Protein 1Y5H (pdb70)

Nearest PDB structures (foldseek):
  1xkf-assembly2_A  TM=9.587E-01  e=4.948E-20  Mycobacterium tuberculosis
  2p9m-assembly2_D  TM=8.423E-01  e=1.798E-08  Methanocaldococcus jannaschii DSM 2661
  4uuu-assembly1_A  TM=8.067E-01  e=1.162E-05  Homo sapiens
  4pcu-assembly1_A  TM=7.827E-01  e=3.612E-05  Homo sapiens
  4l28-assembly1_A  TM=7.058E-01  e=4.412E-05  Homo sapiens

Secondary structure (DSSP, 8-state):
--GGG--BTPPPEETTSBHHHHHH---S--SB--EE-GGGBB---BHHHIIIIIGGGT--TTTSBHHHHHTT----EETT--S-------S--SEEEEEETTEEEEEEEHHHHHHT--/--TTT--BTPPPEETTSBHHHHHH--TT--SB--EE-TTS-B---BHHHIIIIIGGGT--TTTSBHHHHHTT----EETT--S-------S--SEEEEEETTEEEEEEEHHHHHHT-

Structure (mmCIF, N/CA/C/O backbone):
data_1Y5H
#
_entry.id   1Y5H
#
_cell.length_a   77.452
_cell.length_b   41.064
_cell.length_c   78.395
_cell.angle_alpha   90.00
_cell.angle_beta   108.41
_cell.angle_gamma   90.00
#
_symmetry.space_group_name_H-M   'C 1 2 1'
#
loop_
_entity.id
_entity.type
_entity.pdbx_description
1 polymer 'hypothetical protein RV2626C'
2 water water
#
loop_
_atom_site.group_PDB
_atom_site.id
_atom_site.type_symbol
_atom_site.label_atom_id
_atom_site.label_alt_id
_atom_site.label_comp_id
_atom_site.label_asym_id
_atom_site.label_entity_id
_atom_site.label_seq_id
_atom_site.pdbx_PDB_ins_code
_atom_site.Cartn_x
_atom_site.Cartn_y
_atom_site.Cartn_z
_atom_site.occupancy
_atom_site.B_iso_or_equiv
_atom_site.auth_seq_id
_atom_site.auth_comp_id
_atom_site.auth_asym_id
_atom_site.auth_atom_id
_atom_site.pdbx_PDB_model_num
ATOM 1 N N . THR A 1 8 ? 16.960 -7.923 40.686 1.00 34.42 2 THR A N 1
ATOM 2 C CA . THR A 1 8 ? 16.557 -7.729 39.263 1.00 34.61 2 THR A CA 1
ATOM 3 C C . THR A 1 8 ? 17.739 -7.248 38.425 1.00 33.56 2 THR A C 1
ATOM 4 O O . THR A 1 8 ? 18.484 -6.361 38.838 1.00 33.95 2 THR A O 1
ATOM 8 N N . THR A 1 9 ? 17.905 -7.837 37.246 1.00 31.30 3 THR A N 1
ATOM 9 C CA . THR A 1 9 ? 18.996 -7.465 36.356 1.00 29.54 3 THR A CA 1
ATOM 10 C C . THR A 1 9 ? 18.445 -6.961 35.031 1.00 28.81 3 THR A C 1
ATOM 11 O O . THR A 1 9 ? 17.253 -7.097 34.750 1.00 28.16 3 THR A O 1
ATOM 15 N N . ALA A 1 10 ? 19.319 -6.376 34.221 1.00 26.19 4 ALA A N 1
ATOM 16 C CA . ALA A 1 10 ? 18.915 -5.865 32.920 1.00 25.38 4 ALA A CA 1
ATOM 17 C C . ALA A 1 10 ? 18.306 -6.987 32.079 1.00 27.15 4 ALA A C 1
ATOM 18 O O . ALA A 1 10 ? 17.306 -6.783 31.399 1.00 25.83 4 ALA A O 1
ATOM 20 N N . ARG A 1 11 ? 18.908 -8.170 32.139 1.00 28.26 5 ARG A N 1
ATOM 21 C CA . ARG A 1 11 ? 18.426 -9.319 31.376 1.00 30.24 5 ARG A CA 1
ATOM 22 C C . ARG A 1 11 ? 16.984 -9.670 31.741 1.00 30.87 5 ARG A C 1
ATOM 23 O O . ARG A 1 11 ? 16.213 -10.139 30.902 1.00 30.49 5 ARG A O 1
ATOM 31 N N . ASP A 1 12 ? 16.628 -9.425 32.997 1.00 29.62 6 ASP A N 1
ATOM 32 C CA . ASP A 1 12 ? 15.292 -9.717 33.505 1.00 29.66 6 ASP A CA 1
ATOM 33 C C . ASP A 1 12 ? 14.181 -8.816 32.971 1.00 28.44 6 ASP A C 1
ATOM 34 O O . ASP A 1 12 ? 13.036 -9.253 32.841 1.00 28.58 6 ASP A O 1
ATOM 39 N N . ILE A 1 13 ? 14.505 -7.564 32.662 1.00 26.10 7 ILE A N 1
ATOM 40 C CA . ILE A 1 13 ? 13.487 -6.631 32.189 1.00 25.63 7 ILE A CA 1
ATOM 41 C C . ILE A 1 13 ? 13.676 -6.113 30.763 1.00 24.08 7 ILE A C 1
ATOM 42 O O . ILE A 1 13 ? 12.839 -5.369 30.258 1.00 25.39 7 ILE A O 1
ATOM 55 N N . ASN A 1 15 ? 14.060 -5.936 26.563 1.00 21.56 9 ASN A N 1
ATOM 56 C CA . ASN A 1 15 ? 13.305 -6.396 25.407 1.00 22.18 9 ASN A CA 1
ATOM 57 C C . ASN A 1 15 ? 14.362 -7.169 24.640 1.00 22.04 9 ASN A C 1
ATOM 58 O O . ASN A 1 15 ? 15.244 -6.586 24.003 1.00 22.41 9 ASN A O 1
ATOM 63 N N . ALA A 1 16 ? 14.293 -8.488 24.727 1.00 22.95 10 ALA A N 1
ATOM 64 C CA . ALA A 1 16 ? 15.270 -9.339 24.076 1.00 23.40 10 ALA A CA 1
ATOM 65 C C . ALA A 1 16 ? 14.927 -9.644 22.624 1.00 23.27 10 ALA A C 1
ATOM 66 O O . ALA A 1 16 ? 13.768 -9.580 22.221 1.00 22.56 10 ALA A O 1
ATOM 68 N N . GLY A 1 17 ? 15.952 -9.968 21.847 1.00 25.23 11 GLY A N 1
ATOM 69 C CA . GLY A 1 17 ? 15.753 -10.316 20.453 1.00 24.95 11 GLY A CA 1
ATOM 70 C C . GLY A 1 17 ? 15.536 -9.167 19.485 1.00 25.42 11 GLY A C 1
ATOM 71 O O . GLY A 1 17 ? 15.027 -9.377 18.384 1.00 26.22 11 GLY A O 1
ATOM 72 N N . VAL A 1 18 ? 15.902 -7.955 19.886 1.00 25.21 12 VAL A N 1
ATOM 73 C CA . VAL A 1 18 ? 15.744 -6.801 19.010 1.00 25.45 12 VAL A CA 1
ATOM 74 C C . VAL A 1 18 ? 16.874 -6.842 17.988 1.00 23.94 12 VAL A C 1
ATOM 75 O O . VAL A 1 18 ? 17.978 -7.282 18.299 1.00 23.89 12 VAL A O 1
ATOM 79 N N . THR A 1 19 ? 16.589 -6.402 16.766 1.00 22.14 13 THR A N 1
ATOM 80 C CA . THR A 1 19 ? 17.584 -6.408 15.702 1.00 22.96 13 THR A CA 1
ATOM 81 C C . THR A 1 19 ? 18.491 -5.193 15.770 1.00 24.43 13 THR A C 1
ATOM 82 O O . THR A 1 19 ? 18.032 -4.072 15.982 1.00 25.00 13 THR A O 1
ATOM 86 N N . CYS A 1 20 ? 19.785 -5.423 15.598 1.00 24.49 14 CYS A N 1
ATOM 87 C CA . CYS A 1 20 ? 20.741 -4.333 15.612 1.00 26.74 14 CYS A CA 1
ATOM 88 C C . CYS A 1 20 ? 20.931 -3.903 14.159 1.00 26.56 14 CYS A C 1
ATOM 89 O O . CYS A 1 20 ? 21.167 -4.737 13.275 1.00 27.71 14 CYS A O 1
ATOM 92 N N . VAL A 1 21 ? 20.802 -2.605 13.912 1.00 24.12 15 VAL A N 1
ATOM 93 C CA . VAL A 1 21 ? 20.954 -2.066 12.568 1.00 21.20 15 VAL A CA 1
ATOM 94 C C . VAL A 1 21 ? 22.429 -2.035 12.202 1.00 19.84 15 VAL A C 1
ATOM 95 O O . VAL A 1 21 ? 23.264 -1.674 13.019 1.00 19.75 15 VAL A O 1
ATOM 99 N N . GLY A 1 22 ? 22.748 -2.429 10.974 1.00 18.15 16 GLY A N 1
ATOM 100 C CA . GLY A 1 22 ? 24.135 -2.452 10.547 1.00 16.65 16 GLY A CA 1
ATOM 101 C C . GLY A 1 22 ? 24.764 -1.075 10.468 1.00 16.28 16 GLY A C 1
ATOM 102 O O . GLY A 1 22 ? 24.122 -0.115 10.040 1.00 16.43 16 GLY A O 1
ATOM 103 N N . GLU A 1 23 ? 26.027 -0.983 10.873 1.00 15.90 17 GLU A N 1
ATOM 104 C CA . GLU A 1 23 ? 26.755 0.283 10.858 1.00 16.99 17 GLU A CA 1
ATOM 105 C C . GLU A 1 23 ? 26.895 0.881 9.459 1.00 16.42 17 GLU A C 1
ATOM 106 O O . GLU A 1 23 ? 27.060 2.092 9.316 1.00 15.66 17 GLU A O 1
ATOM 112 N N . HIS A 1 24 ? 26.835 0.043 8.428 1.00 15.59 18 HIS A N 1
ATOM 113 C CA . HIS A 1 24 ? 26.977 0.533 7.059 1.00 16.31 18 HIS A CA 1
ATOM 114 C C . HIS A 1 24 ? 25.661 0.908 6.391 1.00 16.66 18 HIS A C 1
ATOM 115 O O . HIS A 1 24 ? 25.650 1.346 5.236 1.00 16.99 18 HIS A O 1
ATOM 122 N N . GLU A 1 25 ? 24.550 0.727 7.100 1.00 16.34 19 GLU A N 1
ATOM 123 C CA . GLU A 1 25 ? 23.255 1.091 6.537 1.00 16.92 19 GLU A CA 1
ATOM 124 C C . GLU A 1 25 ? 23.180 2.620 6.479 1.00 16.08 19 GLU A C 1
ATOM 125 O O . GLU A 1 25 ? 23.759 3.309 7.324 1.00 17.63 19 GLU A O 1
ATOM 131 N N . THR A 1 26 ? 22.496 3.148 5.468 1.00 16.90 20 THR A N 1
ATOM 132 C CA . THR A 1 26 ? 22.380 4.600 5.302 1.00 16.00 20 THR A CA 1
ATOM 133 C C . THR A 1 26 ? 21.439 5.228 6.326 1.00 16.63 20 THR A C 1
ATOM 134 O O . THR A 1 26 ? 20.678 4.533 7.000 1.00 16.21 20 THR A O 1
ATOM 138 N N . LEU A 1 27 ? 21.499 6.550 6.456 1.00 16.02 21 LEU A N 1
ATOM 139 C CA . LEU A 1 27 ? 20.623 7.222 7.407 1.00 15.30 21 LEU A CA 1
ATOM 140 C C . LEU A 1 27 ? 19.176 7.113 6.939 1.00 15.36 21 LEU A C 1
ATOM 141 O O . LEU A 1 27 ? 18.258 7.041 7.754 1.00 16.40 21 LEU A O 1
ATOM 146 N N . THR A 1 28 ? 18.976 7.104 5.625 1.00 15.98 22 THR A N 1
ATOM 147 C CA . THR A 1 28 ? 17.630 6.971 5.086 1.00 17.92 22 THR A CA 1
ATOM 148 C C . THR A 1 28 ? 17.077 5.607 5.495 1.00 18.17 22 THR A C 1
ATOM 149 O O . THR A 1 28 ? 15.917 5.485 5.882 1.00 18.46 22 THR A O 1
ATOM 153 N N . ALA A 1 29 ? 17.913 4.577 5.416 1.00 18.37 23 ALA A N 1
ATOM 154 C CA . ALA A 1 29 ? 17.469 3.244 5.802 1.00 18.12 23 ALA A CA 1
ATOM 155 C C . ALA A 1 29 ? 17.133 3.211 7.290 1.00 18.61 23 ALA A C 1
ATOM 156 O O . ALA A 1 29 ? 16.139 2.608 7.698 1.00 20.45 23 ALA A O 1
ATOM 158 N N . ALA A 1 30 ? 17.961 3.860 8.103 1.00 17.13 24 ALA A N 1
ATOM 159 C CA . ALA A 1 30 ? 17.730 3.904 9.543 1.00 17.21 24 ALA A CA 1
ATOM 160 C C . ALA A 1 30 ? 16.410 4.607 9.861 1.00 17.27 24 ALA A C 1
ATOM 161 O O . ALA A 1 30 ? 15.696 4.215 10.781 1.00 18.16 24 ALA A O 1
ATOM 163 N N . ALA A 1 31 ? 16.092 5.646 9.092 1.00 17.73 25 ALA A N 1
ATOM 164 C CA . ALA A 1 31 ? 14.854 6.392 9.296 1.00 18.51 25 ALA A CA 1
ATOM 165 C C . ALA A 1 31 ? 13.666 5.471 9.056 1.00 19.28 25 ALA A C 1
ATOM 166 O O . ALA A 1 31 ? 12.660 5.544 9.759 1.00 18.95 25 ALA A O 1
ATOM 168 N N . GLN A 1 32 ? 13.788 4.605 8.056 1.00 20.47 26 GLN A N 1
ATOM 169 C CA . GLN A 1 32 ? 12.719 3.658 7.749 1.00 22.63 26 GLN A CA 1
ATOM 170 C C . GLN A 1 32 ? 12.483 2.689 8.905 1.00 23.00 26 GLN A C 1
ATOM 171 O O . GLN A 1 32 ? 11.342 2.337 9.200 1.00 20.74 26 GLN A O 1
ATOM 177 N N . TYR A 1 33 ? 13.555 2.260 9.567 1.00 22.39 27 TYR A N 1
ATOM 178 C CA . TYR A 1 33 ? 13.413 1.338 10.692 1.00 23.32 27 TYR A CA 1
ATOM 179 C C . TYR A 1 33 ? 12.731 2.009 11.874 1.00 23.45 27 TYR A C 1
ATOM 180 O O . TYR A 1 33 ? 11.962 1.378 12.602 1.00 23.94 27 TYR A O 1
ATOM 197 N N . ARG A 1 35 ? 10.498 4.340 11.711 1.00 22.28 29 ARG A N 1
ATOM 198 C CA . ARG A 1 35 ? 9.078 4.484 11.410 1.00 23.32 29 ARG A CA 1
ATOM 199 C C . ARG A 1 35 ? 8.426 3.122 11.601 1.00 25.27 29 ARG A C 1
ATOM 200 O O . ARG A 1 35 ? 7.345 3.019 12.175 1.00 25.18 29 ARG A O 1
ATOM 208 N N . GLU A 1 36 ? 9.107 2.087 11.122 1.00 26.40 30 GLU A N 1
ATOM 209 C CA . GLU A 1 36 ? 8.632 0.707 11.217 1.00 28.74 30 GLU A CA 1
ATOM 210 C C . GLU A 1 36 ? 8.323 0.292 12.654 1.00 29.22 30 GLU A C 1
ATOM 211 O O . GLU A 1 36 ? 7.282 -0.311 12.926 1.00 29.13 30 GLU A O 1
ATOM 217 N N . HIS A 1 37 ? 9.226 0.624 13.571 1.00 28.27 31 HIS A N 1
ATOM 218 C CA . HIS A 1 37 ? 9.064 0.262 14.977 1.00 27.98 31 HIS A CA 1
ATOM 219 C C . HIS A 1 37 ? 8.551 1.396 15.853 1.00 28.81 31 HIS A C 1
ATOM 220 O O . HIS A 1 37 ? 8.357 1.218 17.055 1.00 28.22 31 HIS A O 1
ATOM 227 N N . ASP A 1 38 ? 8.332 2.560 15.252 1.00 27.39 32 ASP A N 1
ATOM 228 C CA . ASP A 1 38 ? 7.845 3.713 15.997 1.00 28.46 32 ASP A CA 1
ATOM 229 C C . ASP A 1 38 ? 8.731 3.995 17.212 1.00 27.64 32 ASP A C 1
ATOM 230 O O . ASP A 1 38 ? 8.250 4.103 18.340 1.00 28.32 32 ASP A O 1
ATOM 235 N N . ILE A 1 39 ? 10.035 4.105 16.973 1.00 25.11 33 ILE A N 1
ATOM 236 C CA . ILE A 1 39 ? 10.991 4.392 18.034 1.00 25.26 33 ILE A CA 1
ATOM 237 C C . ILE A 1 39 ? 11.908 5.533 17.607 1.00 24.09 33 ILE A C 1
ATOM 238 O O . ILE A 1 39 ? 11.990 5.865 16.421 1.00 23.93 33 ILE A O 1
ATOM 243 N N . GLY A 1 40 ? 12.599 6.124 18.578 1.00 23.54 34 GLY A N 1
ATOM 244 C CA . GLY A 1 40 ? 13.487 7.234 18.275 1.00 24.42 34 GLY A CA 1
ATOM 245 C C . GLY A 1 40 ? 14.965 6.942 18.432 1.00 23.61 34 GLY A C 1
ATOM 246 O O . GLY A 1 40 ? 15.792 7.844 18.304 1.00 23.56 34 GLY A O 1
ATOM 247 N N . ALA A 1 41 ? 15.309 5.691 18.720 1.00 23.82 35 ALA A N 1
ATOM 248 C CA . ALA A 1 41 ? 16.708 5.308 18.888 1.00 23.94 35 ALA A CA 1
ATOM 249 C C . ALA A 1 41 ? 16.911 3.856 18.474 1.00 23.47 35 ALA A C 1
ATOM 250 O O . ALA A 1 41 ? 16.106 2.984 18.809 1.00 25.09 35 ALA A O 1
ATOM 252 N N . LEU A 1 42 ? 17.993 3.610 17.743 1.00 21.87 36 LEU A N 1
ATOM 253 C CA . LEU A 1 42 ? 18.318 2.274 17.249 1.00 20.83 36 LEU A CA 1
ATOM 254 C C . LEU A 1 42 ? 19.735 1.873 17.626 1.00 18.00 36 LEU A C 1
ATOM 255 O O . LEU A 1 42 ? 20.652 2.686 17.569 1.00 17.10 36 LEU A O 1
ATOM 260 N N . PRO A 1 43 ? 19.931 0.610 18.035 1.00 17.27 37 PRO A N 1
ATOM 261 C CA . PRO A 1 43 ? 21.283 0.174 18.388 1.00 15.99 37 PRO A CA 1
ATOM 262 C C . PRO A 1 43 ? 21.974 -0.121 17.055 1.00 15.49 37 PRO A C 1
ATOM 263 O O . PRO A 1 43 ? 21.367 -0.710 16.159 1.00 16.57 37 PRO A O 1
ATOM 267 N N . ILE A 1 44 ? 23.220 0.316 16.916 1.00 15.21 38 ILE A N 1
ATOM 268 C CA . ILE A 1 44 ? 23.975 0.118 15.675 1.00 15.69 38 ILE A CA 1
ATOM 269 C C . ILE A 1 44 ? 25.147 -0.826 15.923 1.00 17.74 38 ILE A C 1
ATOM 270 O O . ILE A 1 44 ? 25.916 -0.631 16.862 1.00 17.16 38 ILE A O 1
ATOM 275 N N . CYS A 1 45 ? 25.296 -1.837 15.069 1.00 18.50 39 CYS A N 1
ATOM 276 C CA . CYS A 1 45 ? 26.360 -2.821 15.247 1.00 20.37 39 CYS A CA 1
ATOM 277 C C . CYS A 1 45 ? 27.244 -3.081 14.048 1.00 21.70 39 CYS A C 1
ATOM 278 O O . CYS A 1 45 ? 26.870 -2.833 12.903 1.00 20.18 39 CYS A O 1
ATOM 281 N N . GLY A 1 46 ? 28.421 -3.615 14.350 1.00 23.54 40 GLY A N 1
ATOM 282 C CA . GLY A 1 46 ? 29.361 -4.006 13.322 1.00 26.87 40 GLY A CA 1
ATOM 283 C C . GLY A 1 46 ? 29.075 -5.486 13.131 1.00 29.74 40 GLY A C 1
ATOM 284 O O . GLY A 1 46 ? 27.933 -5.914 13.281 1.00 30.57 40 GLY A O 1
ATOM 285 N N . ASP A 1 47 ? 30.095 -6.282 12.835 1.00 34.36 41 ASP A N 1
ATOM 286 C CA . ASP A 1 47 ? 29.887 -7.713 12.633 1.00 36.13 41 ASP A CA 1
ATOM 287 C C . ASP A 1 47 ? 29.619 -8.453 13.947 1.00 37.44 41 ASP A C 1
ATOM 288 O O . ASP A 1 47 ? 30.053 -8.023 15.015 1.00 36.49 41 ASP A O 1
ATOM 290 N N . ASP A 1 48 ? 28.893 -9.562 13.855 1.00 38.17 42 ASP A N 1
ATOM 291 C CA . ASP A 1 48 ? 28.589 -10.359 15.030 1.00 40.11 42 ASP A CA 1
ATOM 292 C C . ASP A 1 48 ? 27.881 -9.633 16.161 1.00 39.82 42 ASP A C 1
ATOM 293 O O . ASP A 1 48 ? 28.236 -9.801 17.327 1.00 41.00 42 ASP A O 1
ATOM 294 N N . ASP A 1 49 ? 26.878 -8.831 15.820 1.00 39.22 43 ASP A N 1
ATOM 295 C CA . ASP A 1 49 ? 26.107 -8.085 16.812 1.00 37.38 43 ASP A CA 1
ATOM 296 C C . ASP A 1 49 ? 26.970 -7.283 17.787 1.00 36.12 43 ASP A C 1
ATOM 297 O O . ASP A 1 49 ? 26.588 -7.082 18.941 1.00 37.06 43 ASP A O 1
ATOM 299 N N . ARG A 1 50 ? 28.130 -6.830 17.323 1.00 31.93 44 ARG A N 1
ATOM 300 C CA . ARG A 1 50 ? 29.030 -6.031 18.151 1.00 30.65 44 ARG A CA 1
ATOM 301 C C . ARG A 1 50 ? 28.537 -4.581 18.163 1.00 28.50 44 ARG A C 1
ATOM 302 O O . ARG A 1 50 ? 28.521 -3.920 17.127 1.00 27.30 44 ARG A O 1
ATOM 304 N N . LEU A 1 51 ? 28.151 -4.091 19.338 1.00 26.93 45 LEU A N 1
ATOM 305 C CA . LEU A 1 51 ? 27.631 -2.731 19.484 1.00 25.69 45 LEU A CA 1
ATOM 306 C C . LEU A 1 51 ? 28.611 -1.599 19.190 1.00 26.09 45 LEU A C 1
ATOM 307 O O . LEU A 1 51 ? 29.686 -1.522 19.783 1.00 27.98 45 LEU A O 1
ATOM 312 N N . HIS A 1 52 ? 28.218 -0.703 18.288 1.00 25.24 46 HIS A N 1
ATOM 313 C CA . HIS A 1 52 ? 29.043 0.446 17.918 1.00 25.84 46 HI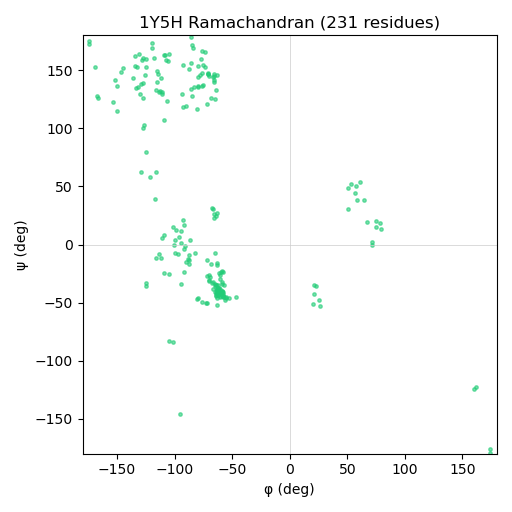S A CA 1
ATOM 314 C C . HIS A 1 52 ? 28.511 1.738 18.525 1.00 24.13 46 HIS A C 1
ATOM 315 O O . HIS A 1 52 ? 29.260 2.693 18.733 1.00 26.70 46 HIS A O 1
ATOM 322 N N . GLY A 1 53 ? 27.213 1.764 18.805 1.00 19.49 47 GLY A N 1
ATOM 323 C CA . GLY A 1 53 ? 26.608 2.944 19.399 1.00 18.47 47 GLY A CA 1
ATOM 324 C C . GLY A 1 53 ? 25.109 2.980 19.189 1.00 19.08 47 GLY A C 1
ATOM 325 O O . GLY A 1 53 ? 24.526 2.010 18.711 1.00 19.98 47 GLY A O 1
ATOM 334 N N . LEU A 1 55 ? 21.837 5.333 17.611 1.00 18.85 49 LEU A N 1
ATOM 335 C CA . LEU A 1 55 ? 21.505 6.382 16.655 1.00 17.74 49 LEU A CA 1
ATOM 336 C C . LEU A 1 55 ? 20.090 6.841 16.975 1.00 18.28 49 LEU A C 1
ATOM 337 O O . LEU A 1 55 ? 19.181 6.021 17.061 1.00 19.14 49 LEU A O 1
ATOM 342 N N . THR A 1 56 ? 19.898 8.146 17.149 1.00 18.2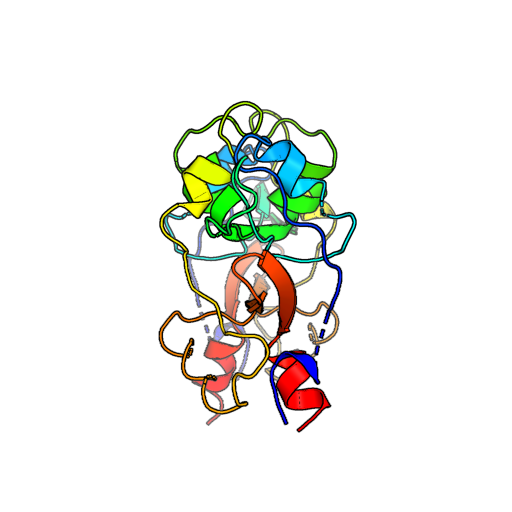7 50 THR A N 1
ATOM 343 C CA . THR A 1 56 ? 18.571 8.666 17.447 1.00 19.24 50 THR A CA 1
ATOM 344 C C . THR A 1 56 ? 18.016 9.436 16.258 1.00 18.16 50 THR A C 1
ATOM 345 O O . THR A 1 56 ? 18.756 9.815 15.343 1.00 18.56 50 THR A O 1
ATOM 349 N N . ASP A 1 57 ? 16.708 9.660 16.270 1.00 20.56 51 ASP A N 1
ATOM 350 C CA . ASP A 1 57 ? 16.090 10.405 15.192 1.00 18.86 51 ASP A CA 1
ATOM 351 C C . ASP A 1 57 ? 16.655 11.820 15.137 1.00 19.73 51 ASP A C 1
ATOM 352 O O . ASP A 1 57 ? 16.923 12.337 14.048 1.00 18.44 51 ASP A O 1
ATOM 357 N N . ARG A 1 58 ? 16.866 12.436 16.301 1.00 18.86 52 ARG A N 1
ATOM 358 C CA . ARG A 1 58 ? 17.415 13.785 16.323 1.00 19.62 52 ARG A CA 1
ATOM 359 C C . ARG A 1 58 ? 18.840 13.794 15.771 1.00 19.22 52 ARG A C 1
ATOM 360 O O . ARG A 1 58 ? 19.247 14.762 15.126 1.00 18.13 52 ARG A O 1
ATOM 368 N N . ASP A 1 59 ? 19.591 12.718 16.013 1.00 18.60 53 ASP A N 1
ATOM 369 C CA . ASP A 1 59 ? 20.962 12.610 15.502 1.00 18.38 53 ASP A CA 1
ATOM 370 C C . ASP A 1 59 ? 20.961 12.752 13.981 1.00 16.18 53 ASP A C 1
ATOM 371 O O . ASP A 1 59 ? 21.796 13.443 13.409 1.00 17.31 53 ASP A O 1
ATOM 376 N N . ILE A 1 60 ? 20.033 12.055 13.335 1.00 15.59 54 ILE A N 1
ATOM 377 C CA . ILE A 1 60 ? 19.928 12.086 11.881 1.00 14.48 54 ILE A CA 1
ATOM 378 C C . ILE A 1 60 ? 19.689 13.508 11.383 1.00 13.63 54 ILE A C 1
ATOM 379 O O . ILE A 1 60 ? 20.259 13.931 10.381 1.00 15.40 54 ILE A O 1
ATOM 384 N N . VAL A 1 61 ? 18.859 14.248 12.105 1.00 15.57 55 VAL A N 1
ATOM 385 C CA . VAL A 1 61 ? 18.549 15.618 11.720 1.00 15.43 55 VAL A CA 1
ATOM 386 C C . VAL A 1 61 ? 19.678 16.595 12.037 1.00 15.98 55 VAL A C 1
ATOM 387 O O . VAL A 1 61 ? 20.088 17.373 11.174 1.00 16.08 55 VAL A O 1
ATOM 391 N N . ILE A 1 62 ? 20.182 16.540 13.269 1.00 16.61 56 ILE A N 1
ATOM 392 C CA . ILE A 1 62 ? 21.220 17.468 13.725 1.00 18.64 56 ILE A CA 1
ATOM 393 C C . ILE A 1 62 ? 22.650 17.163 13.296 1.00 18.71 56 ILE A C 1
ATOM 394 O O . ILE A 1 62 ? 23.376 18.063 12.872 1.00 19.69 56 ILE A O 1
ATOM 399 N N . LYS A 1 63 ? 23.061 15.906 13.425 1.00 17.22 57 LYS A N 1
ATOM 400 C CA . LYS A 1 63 ? 24.411 15.511 13.048 1.00 18.80 57 LYS A CA 1
ATOM 401 C C . LYS A 1 63 ? 24.476 15.073 11.593 1.00 17.86 57 LYS A C 1
ATOM 402 O O . LYS A 1 63 ? 25.554 14.970 11.021 1.00 20.33 57 LYS A O 1
ATOM 408 N N . GLY A 1 64 ? 23.316 14.813 11.002 1.00 17.33 58 GLY A N 1
ATOM 409 C CA . GLY A 1 64 ? 23.274 14.391 9.618 1.00 16.63 58 GLY A CA 1
ATOM 410 C C . GLY A 1 64 ? 22.880 15.515 8.679 1.00 16.46 58 GLY A C 1
ATOM 411 O O . GLY A 1 64 ? 23.738 16.182 8.103 1.00 17.46 58 GLY A O 1
ATOM 412 N N . LEU A 1 65 ? 21.578 15.738 8.541 1.00 16.93 59 LEU A N 1
ATOM 413 C CA . LEU A 1 65 ? 21.077 16.770 7.636 1.00 16.88 59 LEU A CA 1
ATOM 414 C C . LEU A 1 65 ? 21.630 18.166 7.889 1.00 16.80 59 LEU A C 1
ATOM 415 O O . LEU A 1 65 ? 22.032 18.854 6.947 1.00 18.38 59 LEU A O 1
ATOM 420 N N . ALA A 1 66 ? 21.656 18.585 9.149 1.00 17.62 60 ALA A N 1
ATOM 421 C CA . ALA A 1 66 ? 22.150 19.923 9.488 1.00 19.33 60 ALA A CA 1
ATOM 422 C C . ALA A 1 66 ? 23.659 20.060 9.348 1.00 21.37 60 ALA A C 1
ATOM 423 O O . ALA A 1 66 ? 24.185 21.178 9.354 1.00 24.57 60 ALA A O 1
ATOM 425 N N . ALA A 1 67 ? 24.359 18.935 9.216 1.00 20.29 61 ALA A N 1
ATOM 426 C CA . ALA A 1 67 ? 25.809 18.961 9.076 1.00 22.28 61 ALA A CA 1
ATOM 427 C C . ALA A 1 67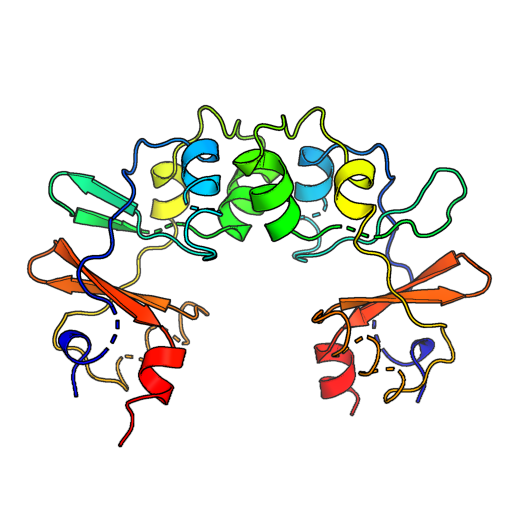 ? 26.230 18.769 7.621 1.00 22.38 61 ALA A C 1
ATOM 428 O O . ALA A 1 67 ? 27.389 18.472 7.337 1.00 26.65 61 ALA A O 1
ATOM 430 N N . GLY A 1 68 ? 25.281 18.923 6.705 1.00 21.86 62 GLY A N 1
ATOM 431 C CA . GLY A 1 68 ? 25.587 18.797 5.291 1.00 22.22 62 GLY A CA 1
ATOM 432 C C . GLY A 1 68 ? 25.802 17.397 4.747 1.00 21.97 62 GLY A C 1
ATOM 433 O O . GLY A 1 68 ? 26.338 17.236 3.648 1.00 23.85 62 GLY A O 1
ATOM 434 N N . LEU A 1 69 ? 25.395 16.381 5.498 1.00 20.54 63 LEU A N 1
ATOM 435 C CA . LEU A 1 69 ? 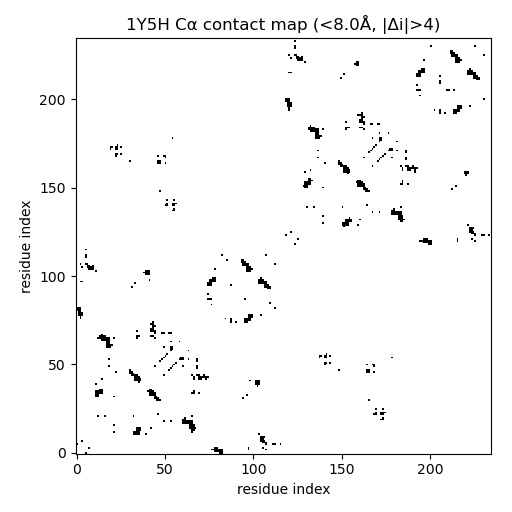25.562 15.011 5.026 1.00 19.68 63 LEU A CA 1
ATOM 436 C C . LEU A 1 69 ? 24.367 14.578 4.177 1.00 18.80 63 LEU A C 1
ATOM 437 O O . LEU A 1 69 ? 23.257 15.069 4.357 1.00 20.94 63 LEU A O 1
ATOM 442 N N . ASP A 1 70 ? 24.609 13.670 3.236 1.00 18.41 64 ASP A N 1
ATOM 443 C CA . ASP A 1 70 ? 23.558 13.143 2.362 1.00 18.13 64 ASP A CA 1
ATOM 444 C C . ASP A 1 70 ? 23.011 11.916 3.088 1.00 18.49 64 ASP A C 1
ATOM 445 O O . ASP A 1 70 ? 23.754 10.976 3.337 1.00 18.41 64 ASP A O 1
ATOM 450 N N . PRO A 1 71 ? 21.711 11.903 3.432 1.00 17.14 65 PRO A N 1
ATOM 451 C CA . PRO A 1 71 ? 21.174 10.733 4.139 1.00 18.05 65 PRO A CA 1
ATOM 452 C C . PRO A 1 71 ? 21.224 9.428 3.353 1.00 18.15 65 PRO A C 1
ATOM 453 O O . PRO A 1 71 ? 21.096 8.348 3.939 1.00 18.62 65 PRO A O 1
ATOM 457 N N . ASN A 1 72 ? 21.418 9.523 2.038 1.00 17.98 66 ASN A N 1
ATOM 458 C CA . ASN A 1 72 ? 21.487 8.326 1.204 1.00 20.54 66 ASN A CA 1
ATOM 459 C C . ASN A 1 72 ? 22.891 7.747 1.109 1.00 20.06 66 ASN A C 1
ATOM 460 O O . ASN A 1 72 ? 23.070 6.655 0.562 1.00 21.97 66 ASN A O 1
ATOM 465 N N . THR A 1 73 ? 23.884 8.470 1.620 1.00 18.79 67 THR A N 1
ATOM 466 C CA . THR A 1 73 ? 25.262 7.985 1.596 1.00 19.83 67 THR A CA 1
ATOM 467 C C . THR A 1 73 ? 25.896 7.949 2.989 1.00 17.76 67 THR A C 1
ATOM 468 O O . THR A 1 73 ? 26.724 7.081 3.268 1.00 18.91 67 THR A O 1
ATOM 472 N N . ALA A 1 74 ? 25.517 8.885 3.860 1.00 17.42 68 ALA A N 1
ATOM 473 C CA . ALA A 1 74 ? 26.040 8.902 5.227 1.00 16.77 68 ALA A CA 1
ATOM 474 C C . ALA A 1 74 ? 25.497 7.645 5.904 1.00 16.06 68 ALA A C 1
ATOM 475 O O . ALA A 1 74 ? 24.359 7.251 5.656 1.00 16.50 68 ALA A O 1
ATOM 477 N N . THR A 1 75 ? 26.299 7.031 6.766 1.00 16.24 69 THR A N 1
ATOM 478 C CA . THR A 1 75 ? 25.892 5.792 7.426 1.00 15.48 69 THR A CA 1
ATOM 479 C C . THR A 1 75 ? 25.509 5.923 8.892 1.00 14.98 69 THR A C 1
ATOM 480 O O . THR A 1 75 ? 25.902 6.869 9.577 1.00 15.52 69 THR A O 1
ATOM 484 N N . ALA A 1 76 ? 24.736 4.957 9.371 1.00 14.96 70 ALA A N 1
ATOM 485 C CA . ALA A 1 76 ? 24.297 4.950 10.760 1.00 15.65 70 ALA A CA 1
ATOM 486 C C . ALA A 1 76 ? 25.509 4.927 11.686 1.00 16.57 70 ALA A C 1
ATOM 487 O O . ALA A 1 76 ? 25.527 5.599 12.721 1.00 17.61 70 ALA A O 1
ATOM 489 N N . GLY A 1 77 ? 26.517 4.148 11.307 1.00 16.33 71 GLY A N 1
ATOM 490 C CA . GLY A 1 77 ? 27.720 4.050 12.118 1.00 17.00 71 GLY A CA 1
ATOM 491 C C . GLY A 1 77 ? 28.469 5.364 12.268 1.00 18.03 71 GLY A C 1
ATOM 492 O O . GLY A 1 77 ? 28.991 5.667 13.342 1.00 19.39 71 GLY A O 1
ATOM 493 N N . GLU A 1 78 ? 28.520 6.151 11.194 1.00 16.48 72 GLU A N 1
ATOM 494 C CA . GLU A 1 78 ? 29.221 7.430 11.213 1.00 18.83 72 GLU A CA 1
ATOM 495 C C . GLU A 1 78 ? 28.682 8.349 12.299 1.00 19.57 72 GLU A C 1
ATOM 496 O O . GLU A 1 78 ? 29.430 9.127 12.893 1.00 21.67 72 GLU A O 1
ATOM 498 N N . LEU A 1 79 ? 27.380 8.272 12.549 1.00 18.81 73 LEU A N 1
ATOM 499 C CA . LEU A 1 79 ? 26.768 9.106 13.575 1.00 18.71 73 LEU A CA 1
ATOM 500 C C . LEU A 1 79 ? 26.660 8.398 14.926 1.00 19.34 73 LEU A C 1
ATOM 501 O O . LEU A 1 79 ? 26.787 9.027 15.977 1.00 20.33 73 LEU A O 1
ATOM 506 N N . ALA A 1 80 ? 26.439 7.088 14.902 1.00 16.84 74 ALA A N 1
ATOM 507 C CA . ALA A 1 80 ? 26.284 6.331 16.141 1.00 17.44 74 ALA A CA 1
ATOM 508 C C . ALA A 1 80 ? 27.560 6.168 16.965 1.00 19.21 74 ALA A C 1
ATOM 509 O O . ALA A 1 80 ? 27.492 6.006 18.187 1.00 19.27 74 ALA A O 1
ATOM 511 N N . ARG A 1 81 ? 28.719 6.211 16.311 1.00 20.12 75 ARG A N 1
ATOM 512 C CA . ARG A 1 81 ? 29.984 6.057 17.027 1.00 22.02 75 ARG A CA 1
ATOM 513 C C . ARG A 1 81 ? 30.264 7.189 18.011 1.00 24.04 75 ARG A C 1
ATOM 514 O O . ARG A 1 81 ? 31.230 7.118 18.763 1.00 24.87 75 ARG A O 1
ATOM 522 N N . ASP A 1 82 ? 29.427 8.225 17.999 1.00 24.45 76 ASP A N 1
ATOM 523 C CA . ASP A 1 82 ? 29.586 9.347 18.924 1.00 27.87 76 ASP A CA 1
ATOM 524 C C . ASP A 1 82 ? 28.862 9.044 20.231 1.00 29.10 76 ASP A C 1
ATOM 525 O O . ASP A 1 82 ? 29.103 9.699 21.250 1.00 29.92 76 ASP A O 1
ATOM 530 N N . SER A 1 83 ? 27.973 8.055 20.199 1.00 28.40 77 SER A N 1
ATOM 531 C CA . SER A 1 83 ? 27.174 7.725 21.372 1.00 28.54 77 SER A CA 1
ATOM 532 C C . SER A 1 83 ? 27.271 6.275 21.831 1.00 28.49 77 SER A C 1
ATOM 533 O O . SER A 1 83 ? 26.375 5.474 21.556 1.00 29.26 77 SER A O 1
ATOM 536 N N . ILE A 1 84 ? 28.338 5.931 22.542 1.00 28.01 78 ILE A N 1
ATOM 537 C CA . ILE A 1 84 ? 28.460 4.564 23.015 1.00 27.35 78 ILE A CA 1
ATOM 538 C C . ILE A 1 84 ? 28.269 4.426 24.522 1.00 26.76 78 ILE A C 1
ATOM 539 O O . ILE A 1 84 ? 29.107 4.829 25.332 1.00 24.59 78 ILE A O 1
ATOM 544 N N . TYR A 1 85 ? 27.126 3.868 24.883 1.00 22.00 79 TYR A N 1
ATOM 545 C CA . TYR A 1 85 ? 26.794 3.620 26.272 1.00 21.64 79 TYR A CA 1
ATOM 546 C C . TYR A 1 85 ? 26.016 2.323 26.271 1.00 20.17 79 TYR A C 1
ATOM 547 O O . TYR A 1 85 ? 25.377 1.978 25.277 1.00 21.04 79 TYR A O 1
ATOM 556 N N . TYR A 1 86 ? 26.089 1.596 27.377 1.00 18.51 80 TYR A N 1
ATOM 557 C CA . TYR A 1 86 ? 25.398 0.323 27.495 1.00 18.71 80 TYR A CA 1
ATOM 558 C C . TYR A 1 86 ? 25.554 -0.189 28.909 1.00 19.18 80 TYR A C 1
ATOM 559 O O . TYR A 1 86 ? 26.281 0.394 29.707 1.00 20.29 80 TYR A O 1
ATOM 568 N N . VAL A 1 87 ? 24.850 -1.272 29.207 1.00 20.31 81 VAL A N 1
ATOM 569 C CA . VAL A 1 87 ? 24.951 -1.913 30.504 1.00 22.73 81 VAL A CA 1
ATOM 570 C C . VAL A 1 87 ? 25.115 -3.402 30.264 1.00 24.08 81 VAL A C 1
ATOM 571 O O . VAL A 1 87 ? 24.684 -3.935 29.235 1.00 21.78 81 VAL A O 1
ATOM 575 N N . ASP A 1 88 ? 25.759 -4.065 31.215 1.00 24.54 82 ASP A N 1
ATOM 576 C CA . ASP A 1 88 ? 25.973 -5.500 31.143 1.00 26.88 82 ASP A CA 1
ATOM 577 C C . ASP A 1 88 ? 24.646 -6.177 31.474 1.00 25.77 82 ASP A C 1
ATOM 578 O O . ASP A 1 88 ? 23.803 -5.601 32.164 1.00 23.74 82 ASP A O 1
ATOM 583 N N . ALA A 1 89 ? 24.461 -7.395 30.980 1.00 25.07 83 ALA A N 1
ATOM 584 C CA . ALA A 1 89 ? 23.226 -8.131 31.217 1.00 24.89 83 ALA A CA 1
ATOM 585 C C . ALA A 1 89 ? 22.929 -8.324 32.706 1.00 24.78 83 ALA A C 1
ATOM 586 O O . ALA A 1 89 ? 21.776 -8.503 33.095 1.00 24.30 83 ALA A O 1
ATOM 588 N N . ASN A 1 90 ? 23.967 -8.275 33.533 1.00 26.05 84 ASN A N 1
ATOM 589 C CA . ASN A 1 90 ? 23.802 -8.455 34.977 1.00 28.34 84 ASN A CA 1
ATOM 590 C C . ASN A 1 90 ? 23.692 -7.141 35.746 1.00 28.54 84 ASN A C 1
ATOM 591 O O . ASN A 1 90 ? 23.666 -7.141 36.976 1.00 28.31 84 ASN A O 1
ATOM 596 N N . ALA A 1 91 ? 23.621 -6.028 35.024 1.00 26.55 85 ALA A N 1
ATOM 597 C CA . ALA A 1 91 ? 23.526 -4.717 35.658 1.00 25.75 85 ALA A CA 1
ATOM 598 C C . ALA A 1 91 ? 22.246 -4.543 36.469 1.00 25.75 85 ALA A C 1
ATOM 599 O O . ALA A 1 91 ? 21.185 -5.057 36.108 1.00 25.03 85 ALA A O 1
ATOM 601 N N . SER A 1 92 ? 22.351 -3.807 37.571 1.00 25.12 86 SER A N 1
ATOM 602 C CA . SER A 1 92 ? 21.202 -3.556 38.430 1.00 25.64 86 SER A CA 1
ATOM 603 C C . SER A 1 92 ? 20.393 -2.372 37.912 1.00 23.90 86 SER A C 1
ATOM 604 O O . SER A 1 92 ? 20.838 -1.633 37.030 1.00 22.39 86 SER A O 1
ATOM 607 N N . ILE A 1 93 ? 19.205 -2.189 38.478 1.00 23.37 87 ILE A N 1
ATOM 608 C CA . ILE A 1 93 ? 18.343 -1.080 38.104 1.00 23.03 87 ILE A CA 1
ATOM 609 C C . ILE A 1 93 ? 19.062 0.237 38.387 1.00 23.22 87 ILE A C 1
ATOM 610 O O . ILE A 1 93 ? 18.990 1.174 37.595 1.00 22.20 87 ILE A O 1
ATOM 615 N N . GLN A 1 94 ? 19.753 0.305 39.523 1.00 23.04 88 GLN A N 1
ATOM 616 C CA . GLN A 1 94 ? 20.478 1.518 39.874 1.00 22.46 88 GLN A CA 1
ATOM 617 C C . GLN A 1 94 ? 21.497 1.848 38.785 1.00 21.51 88 GLN A C 1
ATOM 618 O O . GLN A 1 94 ? 21.631 3.001 38.384 1.00 21.83 88 GLN A O 1
ATOM 624 N N . GLU A 1 95 ? 22.203 0.829 38.302 1.00 20.33 89 GLU A N 1
ATOM 625 C CA . GLU A 1 95 ? 23.203 1.027 37.257 1.00 23.11 89 GLU A CA 1
ATOM 626 C C . GLU A 1 95 ? 22.550 1.528 35.970 1.00 22.06 89 GLU A C 1
ATOM 627 O O . GLU A 1 95 ? 23.056 2.446 35.323 1.00 23.72 89 GLU A O 1
ATOM 637 N N . LEU A 1 97 ? 19.815 3.214 35.636 1.00 22.00 91 LEU A N 1
ATOM 638 C CA . LEU A 1 97 ? 19.405 4.594 35.820 1.00 23.43 91 LEU A CA 1
ATOM 639 C C . LEU A 1 97 ? 20.625 5.501 35.776 1.00 22.84 91 LEU A C 1
ATOM 640 O O . LEU A 1 97 ? 20.541 6.619 35.285 1.00 23.58 91 LEU A O 1
ATOM 645 N N . ASN A 1 98 ? 21.759 5.021 36.282 1.00 23.22 92 ASN A N 1
ATOM 646 C CA . ASN A 1 98 ? 22.975 5.830 36.256 1.00 25.78 92 ASN A CA 1
ATOM 647 C C . ASN A 1 98 ? 23.350 6.157 34.813 1.00 25.58 92 ASN A C 1
ATOM 648 O O . ASN A 1 98 ? 23.686 7.295 34.492 1.00 25.16 92 ASN A O 1
ATOM 653 N N . VAL A 1 99 ? 23.296 5.150 33.947 1.00 24.70 93 VAL A N 1
ATOM 654 C CA . VAL A 1 99 ? 23.630 5.351 32.542 1.00 24.43 93 VAL A CA 1
ATOM 655 C C . VAL A 1 99 ? 22.641 6.302 31.878 1.00 24.90 93 VAL A C 1
ATOM 656 O O . VAL A 1 99 ? 23.034 7.234 31.170 1.00 24.94 93 VAL A O 1
ATOM 668 N N . GLU A 1 101 ? 20.824 8.568 33.237 1.00 26.98 95 GLU A N 1
ATOM 669 C CA . GLU A 1 101 ? 20.996 9.916 33.768 1.00 29.78 95 GLU A CA 1
ATOM 670 C C . GLU A 1 101 ? 22.174 10.633 33.123 1.00 30.75 95 GLU A C 1
ATOM 671 O O . GLU A 1 101 ? 22.038 11.748 32.622 1.00 32.83 95 GLU A O 1
ATOM 673 N N . GLU A 1 102 ? 23.331 9.983 33.140 1.00 31.83 96 GLU A N 1
ATOM 674 C CA . GLU A 1 102 ? 24.546 10.558 32.582 1.00 33.14 96 GLU A CA 1
ATOM 675 C C . GLU A 1 102 ? 24.429 10.935 31.108 1.00 34.41 96 GLU A C 1
ATOM 676 O O . GLU A 1 102 ? 24.850 12.021 30.704 1.00 34.63 96 GLU A O 1
ATOM 678 N N . HIS A 1 103 ? 23.850 10.044 30.309 1.00 33.65 97 HIS A N 1
ATOM 679 C CA . HIS A 1 103 ? 23.707 10.282 28.875 1.00 33.14 97 HIS A CA 1
ATOM 680 C C . HIS A 1 103 ? 22.393 10.945 28.465 1.00 32.95 97 HIS A C 1
ATOM 681 O O . HIS A 1 103 ? 22.194 11.262 27.291 1.00 31.71 97 HIS A O 1
ATOM 688 N N . GLN A 1 104 ? 21.502 11.156 29.429 1.00 32.13 98 GLN A N 1
ATOM 689 C CA . GLN A 1 104 ? 20.213 11.791 29.163 1.00 33.75 98 GLN A CA 1
ATOM 690 C C . GLN A 1 104 ? 19.390 11.055 28.108 1.00 33.37 98 GLN A C 1
ATOM 691 O O . GLN A 1 104 ? 18.890 11.666 27.159 1.00 32.75 98 GLN A O 1
ATOM 697 N N . VAL A 1 105 ? 19.238 9.745 28.288 1.00 31.96 99 VAL A N 1
ATOM 698 C CA . VAL A 1 105 ? 18.475 8.923 27.353 1.00 30.95 99 VAL A CA 1
ATOM 699 C C . VAL A 1 105 ? 17.410 8.085 28.053 1.00 30.19 99 VAL A C 1
ATOM 700 O O . VAL A 1 105 ? 17.479 7.853 29.261 1.00 30.17 99 VAL A O 1
ATOM 704 N N . ARG A 1 106 ? 16.431 7.629 27.277 1.00 30.28 100 ARG A N 1
ATOM 705 C CA . ARG A 1 106 ? 15.347 6.833 27.824 1.00 30.68 100 ARG A CA 1
ATOM 706 C C . ARG A 1 106 ? 15.490 5.339 27.607 1.00 30.00 100 ARG A C 1
ATOM 707 O O . ARG A 1 106 ? 14.689 4.556 28.114 1.00 29.85 100 ARG A 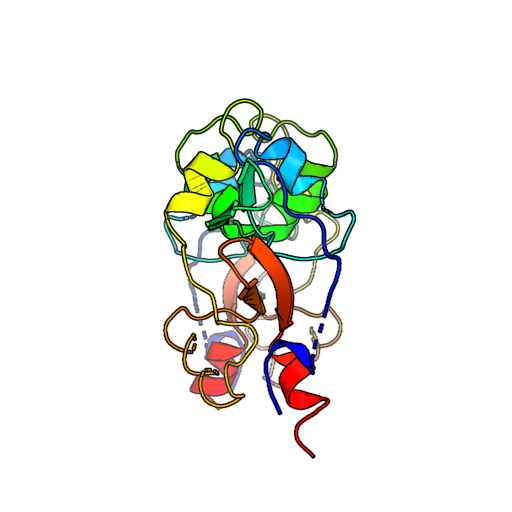O 1
ATOM 708 N N . ARG A 1 107 ? 16.491 4.937 26.835 1.00 28.20 101 ARG A N 1
ATOM 709 C CA . ARG A 1 107 ? 16.719 3.521 26.601 1.00 28.48 101 ARG A CA 1
ATOM 710 C C . ARG A 1 107 ? 18.204 3.248 26.445 1.00 25.97 101 ARG A C 1
ATOM 711 O O . ARG A 1 107 ? 18.961 4.093 25.960 1.00 27.96 101 ARG A O 1
ATOM 719 N N . VAL A 1 108 ? 18.610 2.057 26.862 1.00 23.55 102 VAL A N 1
ATOM 720 C CA . VAL A 1 108 ? 20.009 1.664 26.828 1.00 21.14 102 VAL A CA 1
ATOM 721 C C . VAL A 1 108 ? 20.182 0.247 26.305 1.00 19.70 102 VAL A C 1
ATOM 722 O O . VAL A 1 108 ? 19.362 -0.625 26.579 1.00 19.76 102 VAL A O 1
ATOM 726 N N . PRO A 1 109 ? 21.253 0.006 25.535 1.00 18.80 103 PRO A N 1
ATOM 727 C CA . PRO A 1 109 ? 21.514 -1.330 24.990 1.00 19.11 103 PRO A CA 1
ATOM 728 C C . PRO A 1 109 ? 22.060 -2.228 26.094 1.00 19.90 103 PRO A C 1
ATOM 729 O O . PRO A 1 109 ? 22.743 -1.760 27.004 1.00 18.88 103 PRO A O 1
ATOM 733 N N . VAL A 1 110 ? 21.747 -3.515 26.018 1.00 19.64 104 VAL A N 1
ATOM 734 C CA . VAL A 1 110 ? 22.245 -4.476 26.995 1.00 20.70 104 VAL A CA 1
ATOM 735 C C . VAL A 1 110 ? 23.234 -5.376 26.261 1.00 21.67 104 VAL A C 1
ATOM 736 O O . VAL A 1 110 ? 22.928 -5.905 25.186 1.00 21.07 104 VAL A O 1
ATOM 740 N N . ILE A 1 111 ? 24.424 -5.529 26.836 1.00 22.87 105 ILE A N 1
ATOM 741 C CA . ILE A 1 111 ? 25.484 -6.327 26.234 1.00 26.34 105 ILE A CA 1
ATOM 742 C C . ILE A 1 111 ? 25.838 -7.563 27.049 1.00 28.40 105 ILE A C 1
ATOM 743 O O . ILE A 1 111 ? 25.769 -7.555 28.278 1.00 27.19 105 ILE A O 1
ATOM 748 N N . SER A 1 112 ? 26.214 -8.622 26.343 1.00 29.12 106 SER A N 1
ATOM 749 C CA . SER A 1 112 ? 26.616 -9.873 26.968 1.00 33.48 106 SER A CA 1
ATOM 750 C C . SER A 1 112 ? 27.626 -10.503 26.025 1.00 33.83 106 SER A C 1
ATOM 751 O O . SER A 1 112 ? 27.288 -10.862 24.897 1.00 34.33 106 SER A O 1
ATOM 754 N N . GLU A 1 113 ? 28.868 -10.616 26.483 1.00 35.44 107 GLU A N 1
ATOM 755 C CA . GLU A 1 113 ? 29.932 -11.193 25.671 1.00 36.42 107 GLU A CA 1
ATOM 756 C C . GLU A 1 113 ? 30.193 -10.323 24.442 1.00 36.44 107 GLU A C 1
ATOM 757 O O . GLU A 1 113 ? 30.445 -10.832 23.348 1.00 36.75 107 GLU A O 1
ATOM 759 N N . HIS A 1 114 ? 30.123 -9.008 24.637 1.00 35.41 108 HIS A N 1
ATOM 760 C CA . HIS A 1 114 ? 30.358 -8.035 23.572 1.00 35.80 108 HIS A CA 1
ATOM 761 C C . HIS A 1 114 ? 29.244 -7.970 22.526 1.00 34.85 108 HIS A C 1
ATOM 762 O O . HIS A 1 114 ? 29.344 -7.211 21.559 1.00 35.97 108 HIS A O 1
ATOM 769 N N . ARG A 1 115 ? 28.186 -8.753 22.715 1.00 32.19 109 ARG A N 1
ATOM 770 C CA . ARG A 1 115 ? 27.084 -8.761 21.761 1.00 30.76 109 ARG A CA 1
ATOM 771 C C . ARG A 1 115 ? 25.793 -8.177 22.328 1.00 28.47 109 ARG A C 1
ATOM 772 O O . ARG A 1 115 ? 25.474 -8.359 23.504 1.00 27.88 109 ARG A O 1
ATOM 774 N N . LEU A 1 116 ? 25.055 -7.469 21.478 1.00 26.99 110 LEU A N 1
ATOM 775 C CA . LEU A 1 116 ? 23.786 -6.874 21.880 1.00 25.14 110 LEU A CA 1
ATOM 776 C C . LEU A 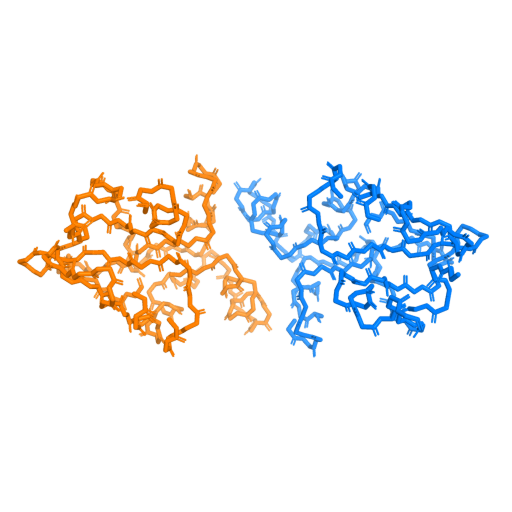1 116 ? 22.793 -8.002 22.126 1.00 25.73 110 LEU A C 1
ATOM 777 O O . LEU A 1 116 ? 22.595 -8.853 21.257 1.00 25.40 110 LEU A O 1
ATOM 782 N N . VAL A 1 117 ? 22.182 -8.021 23.308 1.00 23.42 111 VAL A N 1
ATOM 783 C CA . VAL A 1 117 ? 21.205 -9.052 23.633 1.00 23.99 111 VAL A CA 1
ATOM 784 C C . VAL A 1 117 ? 19.819 -8.466 23.865 1.00 22.21 111 VAL A C 1
ATOM 785 O O . VAL A 1 117 ? 18.830 -9.194 23.935 1.00 22.19 111 VAL A O 1
ATOM 789 N N . GLY A 1 118 ? 19.741 -7.144 23.976 1.00 20.38 112 GLY A N 1
ATOM 790 C CA . GLY A 1 118 ? 18.449 -6.522 24.179 1.00 19.40 112 GLY A CA 1
ATOM 791 C C . GLY A 1 118 ? 18.552 -5.032 24.423 1.00 18.29 112 GLY A C 1
ATOM 792 O O . GLY A 1 118 ? 19.646 -4.469 24.408 1.00 19.14 112 GLY A O 1
ATOM 793 N N . ILE A 1 119 ? 17.402 -4.402 24.629 1.00 18.27 113 ILE A N 1
ATOM 794 C CA . ILE A 1 119 ? 17.318 -2.969 24.897 1.00 19.38 113 ILE A CA 1
ATOM 795 C C . ILE A 1 119 ? 16.414 -2.782 26.109 1.00 20.92 113 ILE A C 1
ATOM 796 O O . ILE A 1 119 ? 15.358 -3.409 26.201 1.00 20.32 113 ILE A O 1
ATOM 801 N N . VAL A 1 120 ? 16.820 -1.927 27.041 1.00 19.34 114 VAL A N 1
ATOM 802 C CA . VAL A 1 120 ? 15.996 -1.669 28.212 1.00 21.10 114 VAL A CA 1
ATOM 803 C C . VAL A 1 120 ? 15.566 -0.208 28.195 1.00 21.49 114 VAL A C 1
ATOM 804 O O . VAL A 1 120 ? 16.386 0.675 27.961 1.00 21.09 114 VAL A O 1
ATOM 808 N N . THR A 1 121 ? 14.281 0.046 28.421 1.00 22.56 115 THR A N 1
ATOM 809 C CA . THR A 1 121 ? 13.782 1.421 28.439 1.00 23.65 115 THR A CA 1
ATOM 810 C C . THR A 1 121 ? 13.445 1.834 29.862 1.00 23.60 115 THR A C 1
ATOM 811 O O . THR A 1 121 ? 13.303 0.996 30.748 1.00 21.54 115 THR A O 1
ATOM 815 N N . GLU A 1 122 ? 13.310 3.136 30.071 1.00 25.72 116 GLU A N 1
ATOM 816 C CA . GLU A 1 122 ? 12.980 3.650 31.388 1.00 27.55 116 GLU A CA 1
ATOM 817 C C . GLU A 1 122 ? 11.610 3.117 31.794 1.00 26.35 116 GLU A C 1
ATOM 818 O O . GLU A 1 122 ? 11.371 2.826 32.964 1.00 26.58 116 GLU A O 1
ATOM 824 N N . ALA A 1 123 ? 10.720 2.971 30.817 1.00 26.87 117 ALA A N 1
ATOM 825 C CA . ALA A 1 123 ? 9.376 2.458 31.076 1.00 27.44 117 ALA A CA 1
ATOM 826 C C . ALA A 1 123 ? 9.443 1.014 31.565 1.00 27.50 117 ALA A C 1
ATOM 827 O O . ALA A 1 123 ? 8.643 0.599 32.406 1.00 27.70 117 ALA A O 1
ATOM 829 N N . ASP A 1 124 ? 10.391 0.247 31.033 1.00 26.25 118 ASP A N 1
ATOM 830 C CA . ASP A 1 124 ? 10.564 -1.138 31.453 1.00 26.80 118 ASP A CA 1
ATOM 831 C C . ASP A 1 124 ? 10.919 -1.172 32.938 1.00 28.36 118 ASP A C 1
ATOM 832 O O . ASP A 1 124 ? 10.436 -2.021 33.684 1.00 28.79 118 ASP A O 1
ATOM 837 N N . ILE A 1 125 ? 11.774 -0.246 33.361 1.00 27.71 119 ILE A N 1
ATOM 838 C CA . ILE A 1 125 ? 12.184 -0.178 34.760 1.00 27.75 119 ILE A CA 1
ATOM 839 C C . ILE A 1 125 ? 10.989 0.147 35.652 1.00 28.04 119 ILE A C 1
ATOM 840 O O . ILE A 1 125 ? 10.800 -0.474 36.699 1.00 28.72 119 ILE A O 1
ATOM 845 N N . ALA A 1 126 ? 10.180 1.113 35.230 1.00 29.54 120 ALA A N 1
ATOM 846 C CA . ALA A 1 126 ? 9.004 1.511 35.999 1.00 32.23 120 ALA A CA 1
ATOM 847 C C . ALA A 1 126 ? 8.008 0.365 36.160 1.00 35.66 120 ALA A C 1
ATOM 848 O O . ALA A 1 126 ? 7.392 0.206 37.217 1.00 35.22 120 ALA A O 1
ATOM 850 N N . ARG A 1 127 ? 7.860 -0.437 35.111 1.00 36.87 121 ARG A N 1
ATOM 851 C CA . ARG A 1 127 ? 6.930 -1.560 35.124 1.00 39.88 121 ARG A CA 1
ATOM 852 C C . ARG A 1 127 ? 7.353 -2.707 36.033 1.00 41.32 121 ARG A C 1
ATOM 853 O O . ARG A 1 127 ? 6.505 -3.401 36.592 1.00 41.45 121 ARG A O 1
ATOM 861 N N . HIS A 1 128 ? 8.657 -2.905 36.194 1.00 43.05 122 HIS A N 1
ATOM 862 C CA . HIS A 1 128 ? 9.136 -4.019 37.000 1.00 44.82 122 HIS A CA 1
ATOM 863 C C . HIS A 1 128 ? 9.933 -3.687 38.259 1.00 46.55 122 HIS A C 1
ATOM 864 O O . HIS A 1 128 ? 10.903 -4.377 38.578 1.00 47.74 122 HIS A O 1
ATOM 871 N N . LEU A 1 129 ? 9.529 -2.647 38.982 1.00 47.57 123 LEU A N 1
ATOM 872 C CA . LEU A 1 129 ? 10.232 -2.290 40.210 1.00 48.82 123 LEU A CA 1
ATOM 873 C C . LEU A 1 129 ? 9.942 -3.293 41.328 1.00 50.00 123 LEU A C 1
ATOM 874 O O . LEU A 1 129 ? 10.864 -3.793 41.973 1.00 49.41 123 LEU A O 1
ATOM 879 N N . PRO A 1 130 ? 8.655 -3.598 41.576 1.00 51.46 124 PRO A N 1
ATOM 880 C CA . PRO A 1 130 ? 8.299 -4.553 42.633 1.00 52.91 124 PRO A CA 1
ATOM 881 C C . PRO A 1 130 ? 8.773 -5.979 42.348 1.00 54.01 124 PRO A C 1
ATOM 882 O O . PRO A 1 130 ? 7.928 -6.899 42.405 1.00 54.96 124 PRO A O 1
ATOM 886 N N . THR B 1 8 ? -1.879 34.783 34.870 1.00 37.67 2 THR B N 1
ATOM 887 C CA . THR B 1 8 ? -0.745 34.519 33.936 1.00 35.84 2 THR B CA 1
ATOM 888 C C . THR B 1 8 ? -1.262 34.177 32.543 1.00 35.01 2 THR B C 1
ATOM 889 O O . THR B 1 8 ? -2.210 33.405 32.394 1.00 35.09 2 THR B O 1
ATOM 893 N N . THR B 1 9 ? -0.634 34.757 31.527 1.00 32.14 3 THR B N 1
ATOM 894 C CA . THR B 1 9 ? -1.025 34.518 30.142 1.00 29.35 3 THR B CA 1
ATOM 895 C C . THR B 1 9 ? 0.131 33.918 29.349 1.00 28.20 3 THR B C 1
ATOM 896 O O . THR B 1 9 ? 1.249 33.795 29.851 1.00 27.04 3 THR B O 1
ATOM 900 N N . ALA B 1 10 ? -0.142 33.537 28.108 1.00 26.81 4 ALA B N 1
ATOM 901 C CA . ALA B 1 10 ? 0.900 32.964 27.269 1.00 25.59 4 ALA B CA 1
ATOM 902 C C . ALA B 1 10 ? 2.007 33.992 27.026 1.00 26.45 4 ALA B C 1
ATOM 903 O O . ALA B 1 10 ? 3.187 33.650 27.021 1.00 26.51 4 ALA B O 1
ATOM 905 N N . ARG B 1 11 ? 1.621 35.248 26.830 1.00 27.09 5 ARG B N 1
ATOM 906 C CA . ARG B 1 11 ? 2.588 36.311 26.581 1.00 30.30 5 ARG B CA 1
ATOM 907 C C . ARG B 1 11 ? 3.555 36.473 27.753 1.00 31.78 5 ARG B C 1
ATOM 908 O O . ARG B 1 11 ? 4.706 36.864 27.568 1.00 32.02 5 ARG B O 1
ATOM 916 N N . ASP B 1 12 ? 3.084 36.153 28.954 1.00 32.74 6 ASP B N 1
ATOM 917 C CA . ASP B 1 12 ? 3.886 36.269 30.168 1.00 33.12 6 ASP B CA 1
ATOM 918 C C . ASP B 1 12 ? 4.999 35.232 30.314 1.00 32.94 6 ASP B C 1
ATOM 919 O O . ASP B 1 12 ? 6.009 35.497 30.967 1.00 33.67 6 ASP B O 1
ATOM 924 N N . ILE B 1 13 ? 4.833 34.056 29.718 1.00 32.08 7 ILE B N 1
ATOM 925 C CA . ILE B 1 13 ? 5.854 33.021 29.850 1.00 30.48 7 ILE B CA 1
ATOM 926 C C . ILE B 1 13 ? 6.455 32.524 28.538 1.00 28.89 7 ILE B C 1
ATOM 927 O O . ILE B 1 13 ? 7.370 31.706 28.550 1.00 28.26 7 ILE B O 1
ATOM 940 N N . ASN B 1 15 ? 8.441 32.523 24.765 1.00 24.95 9 ASN B N 1
ATOM 941 C CA . ASN B 1 15 ? 9.737 32.974 24.270 1.00 24.82 9 ASN B CA 1
ATOM 942 C C . ASN B 1 15 ? 9.317 33.831 23.093 1.00 24.25 9 ASN B C 1
ATOM 943 O O . ASN B 1 15 ? 8.987 33.317 22.024 1.00 24.76 9 ASN B O 1
ATOM 948 N N . ALA B 1 16 ? 9.299 35.139 23.314 1.00 23.37 10 ALA B N 1
ATOM 949 C CA . ALA B 1 16 ? 8.874 36.093 22.306 1.00 23.47 10 ALA B CA 1
ATOM 950 C C . ALA B 1 16 ? 9.930 36.400 21.262 1.00 23.62 10 ALA B C 1
ATOM 951 O O . ALA B 1 16 ? 11.129 36.295 21.516 1.00 23.44 10 ALA B O 1
ATOM 953 N N . GLY B 1 17 ? 9.461 36.784 20.080 1.00 23.19 11 GLY B N 1
ATOM 954 C CA . GLY B 1 17 ? 10.362 37.160 19.008 1.00 23.05 11 GLY B CA 1
ATOM 955 C C . GLY B 1 17 ? 11.024 36.057 18.212 1.00 23.83 11 GLY B C 1
ATOM 956 O O . GLY B 1 17 ? 11.968 36.328 17.474 1.00 25.27 11 GLY B O 1
ATOM 957 N N . VAL B 1 18 ? 10.552 34.824 18.351 1.00 23.36 12 VAL B N 1
ATOM 958 C CA . VAL B 1 18 ? 11.130 33.722 17.593 1.00 24.39 12 VAL B CA 1
ATOM 959 C C . VAL B 1 18 ? 10.742 33.904 16.130 1.00 23.74 12 VAL B C 1
ATOM 960 O O . VAL B 1 18 ? 9.654 34.386 15.822 1.00 24.45 12 VAL B O 1
ATOM 964 N N . THR B 1 19 ? 11.640 33.533 15.227 1.00 23.72 13 THR B N 1
ATOM 965 C CA . THR B 1 19 ? 11.367 33.689 13.809 1.00 24.90 13 THR B CA 1
ATOM 966 C C . THR B 1 19 ? 10.607 32.501 13.247 1.00 25.55 13 THR B C 1
ATOM 967 O O . THR B 1 19 ? 10.940 31.347 13.521 1.00 25.03 13 THR B O 1
ATOM 971 N N . CYS B 1 20 ? 9.571 32.795 12.472 1.00 24.38 14 CYS B N 1
ATOM 972 C CA . CYS B 1 20 ? 8.775 31.748 11.854 1.00 26.76 14 CYS B CA 1
ATOM 973 C C . CYS B 1 20 ? 9.483 31.356 10.552 1.00 24.95 14 CYS B C 1
ATOM 974 O O . CYS B 1 20 ? 9.814 32.216 9.732 1.00 26.70 14 CYS B O 1
ATOM 977 N N . VAL B 1 21 ? 9.732 30.060 10.384 1.00 21.88 15 VAL B N 1
ATOM 978 C CA . VAL B 1 21 ? 10.413 29.523 9.201 1.00 21.12 15 VAL B CA 1
ATOM 979 C C . VAL B 1 21 ? 9.464 29.479 8.008 1.00 19.52 15 VAL B C 1
ATOM 980 O O . VAL B 1 21 ? 8.315 29.074 8.144 1.00 18.96 15 VAL B O 1
ATOM 984 N N . GLY B 1 22 ? 9.948 29.884 6.835 1.00 17.96 16 GLY B N 1
ATOM 985 C CA . GLY B 1 22 ? 9.098 29.897 5.656 1.00 18.44 16 GLY B CA 1
ATOM 986 C C . GLY B 1 22 ? 8.633 28.531 5.185 1.00 17.32 16 GLY B C 1
ATOM 987 O O . GLY B 1 22 ? 9.399 27.563 5.187 1.00 17.58 16 GLY B O 1
ATOM 988 N N . GLU B 1 23 ? 7.374 28.460 4.763 1.00 18.04 17 GLU B N 1
ATOM 989 C CA . GLU B 1 23 ? 6.785 27.212 4.285 1.00 18.18 17 GLU B CA 1
ATOM 990 C C . GLU B 1 23 ? 7.516 26.606 3.091 1.00 18.15 17 GLU B C 1
ATOM 991 O O . GLU B 1 23 ? 7.407 25.405 2.845 1.00 17.70 17 GLU B O 1
ATOM 997 N N . HIS B 1 24 ? 8.254 27.424 2.346 1.00 16.51 18 HIS B N 1
ATOM 998 C CA . HIS B 1 24 ? 8.972 26.913 1.181 1.00 16.86 18 HIS B CA 1
ATOM 999 C C . HIS B 1 24 ? 10.425 26.530 1.465 1.00 16.09 18 HIS B C 1
ATOM 1000 O O . HIS B 1 24 ? 11.153 26.109 0.560 1.00 17.05 18 HIS B O 1
ATOM 1007 N N . GLU B 1 25 ? 10.856 26.678 2.713 1.00 16.09 19 GLU B N 1
ATOM 1008 C CA . GLU B 1 25 ? 12.219 26.293 3.070 1.00 15.34 19 GLU B CA 1
ATOM 1009 C C . GLU B 1 25 ? 12.278 24.769 3.023 1.00 15.34 19 GLU B C 1
ATOM 1010 O O . GLU B 1 25 ? 11.287 24.102 3.322 1.00 16.68 19 GLU B O 1
ATOM 1016 N N . THR B 1 26 ? 13.427 24.226 2.633 1.00 14.56 20 THR B N 1
ATOM 1017 C CA . THR B 1 26 ? 13.588 22.772 2.534 1.00 15.25 20 THR B CA 1
ATOM 1018 C C . THR B 1 26 ? 13.746 22.123 3.907 1.00 15.96 20 THR B C 1
ATOM 1019 O O . THR B 1 26 ? 13.980 22.804 4.904 1.00 16.90 20 THR B O 1
ATOM 1023 N N . LEU B 1 27 ? 13.618 20.801 3.960 1.00 16.29 21 LEU B N 1
ATOM 1024 C CA . LEU B 1 27 ? 13.758 20.110 5.233 1.00 16.59 21 LEU B CA 1
ATOM 1025 C C . LEU B 1 27 ? 15.202 20.227 5.722 1.00 15.55 21 LEU B C 1
ATOM 1026 O O . LEU B 1 27 ? 15.451 20.270 6.927 1.00 15.87 21 LEU B O 1
ATOM 1031 N N . THR B 1 28 ? 16.148 20.270 4.791 1.00 17.43 22 THR B N 1
ATOM 1032 C CA . THR B 1 28 ? 17.546 20.414 5.174 1.00 18.05 22 THR B CA 1
ATOM 1033 C C . THR B 1 28 ? 17.739 21.777 5.828 1.00 18.40 22 THR B C 1
ATOM 1034 O O . THR B 1 28 ? 18.446 21.896 6.821 1.00 17.26 22 THR B O 1
ATOM 1038 N N . ALA B 1 29 ? 17.106 22.807 5.271 1.00 18.71 23 ALA B N 1
ATOM 1039 C CA . ALA B 1 29 ? 17.217 24.137 5.855 1.00 17.56 23 ALA B CA 1
ATOM 1040 C C . ALA B 1 29 ? 16.595 24.124 7.253 1.00 17.26 23 ALA B C 1
ATOM 1041 O O . ALA B 1 29 ? 17.153 24.683 8.196 1.00 18.27 23 ALA B O 1
ATOM 1043 N N . ALA B 1 30 ? 15.437 23.485 7.387 1.00 17.63 24 ALA B N 1
ATOM 1044 C CA . ALA B 1 30 ? 14.766 23.407 8.682 1.00 17.10 24 ALA B CA 1
ATOM 1045 C C . ALA B 1 30 ? 15.666 22.722 9.714 1.00 15.30 24 ALA B C 1
ATOM 1046 O O . ALA B 1 30 ? 15.731 23.142 10.870 1.00 16.37 24 ALA B O 1
ATOM 1048 N N . ALA B 1 31 ? 16.361 21.666 9.292 1.00 17.50 25 ALA B N 1
ATOM 1049 C CA . ALA B 1 31 ? 17.261 20.951 10.192 1.00 16.50 25 ALA B CA 1
ATOM 1050 C C . ALA B 1 31 ? 18.376 21.880 10.683 1.00 17.39 25 ALA B C 1
ATOM 1051 O O . ALA B 1 31 ? 18.759 21.831 11.853 1.00 17.25 25 ALA B O 1
ATOM 1053 N N . GLN B 1 32 ? 18.890 22.723 9.791 1.00 17.69 26 GLN B N 1
ATOM 1054 C CA . GLN B 1 32 ? 19.952 23.658 10.162 1.00 19.29 26 GLN B CA 1
ATOM 1055 C C . GLN B 1 32 ? 19.471 24.637 11.231 1.00 20.52 26 GLN B C 1
ATOM 1056 O O . GLN B 1 32 ? 20.210 24.960 12.163 1.00 19.23 26 GLN B O 1
ATOM 1062 N N . TYR B 1 33 ? 18.230 25.103 11.106 1.00 19.37 27 TYR B N 1
ATOM 1063 C CA . TYR B 1 33 ? 17.673 26.024 12.094 1.00 21.49 27 TYR B CA 1
ATOM 1064 C C . TYR B 1 33 ? 17.513 25.326 13.442 1.00 22.73 27 TYR B C 1
ATOM 1065 O O . TYR B 1 33 ? 17.759 25.918 14.492 1.00 24.33 27 TYR B O 1
ATOM 1082 N N . ARG B 1 35 ? 19.316 22.968 14.589 1.00 19.63 29 ARG B N 1
ATOM 1083 C CA . ARG B 1 35 ? 20.652 22.817 15.155 1.00 21.60 29 ARG B CA 1
ATOM 1084 C C . ARG B 1 35 ? 21.095 24.139 15.778 1.00 22.95 29 ARG B C 1
ATOM 1085 O O . ARG B 1 35 ? 21.580 24.178 16.910 1.00 24.00 29 ARG B O 1
ATOM 1093 N N . GLU B 1 36 ? 20.922 25.216 15.024 1.00 25.20 30 GLU B N 1
ATOM 1094 C CA . GLU B 1 36 ? 21.302 26.550 15.476 1.00 26.54 30 GLU B CA 1
ATOM 1095 C C . GLU B 1 36 ? 20.710 26.905 16.837 1.00 27.47 30 GLU B C 1
ATOM 1096 O O . GLU B 1 36 ? 21.409 27.416 17.713 1.00 28.17 30 GLU B O 1
ATOM 1098 N N . HIS B 1 37 ? 19.424 26.629 17.019 1.00 25.98 31 HIS B N 1
ATOM 1099 C CA . HIS B 1 37 ? 18.757 26.961 18.275 1.00 28.87 31 HIS B CA 1
ATOM 1100 C C . HIS B 1 37 ? 18.602 25.788 19.234 1.00 29.61 31 HIS B C 1
ATOM 1101 O O . HIS B 1 37 ? 17.996 25.928 20.298 1.00 29.78 31 HIS B O 1
ATOM 1108 N N . ASP B 1 38 ? 19.153 24.636 18.861 1.00 29.94 32 ASP B N 1
ATOM 1109 C CA . ASP B 1 38 ? 19.069 23.439 19.694 1.00 29.54 32 ASP B CA 1
ATOM 1110 C C . ASP B 1 38 ? 17.630 23.157 20.120 1.00 28.97 32 ASP B C 1
ATOM 1111 O O . ASP B 1 38 ? 17.352 22.917 21.300 1.00 29.84 32 ASP B O 1
ATOM 1113 N N . ILE B 1 39 ? 16.719 23.189 19.153 1.00 25.80 33 ILE B N 1
ATOM 1114 C CA . ILE B 1 39 ? 15.308 22.933 19.417 1.00 26.18 33 ILE B CA 1
ATOM 1115 C C . ILE B 1 39 ? 14.816 21.806 18.509 1.00 25.19 33 ILE B C 1
ATOM 1116 O O . ILE B 1 39 ? 15.432 21.519 17.479 1.00 24.67 33 ILE B O 1
ATOM 1121 N N . GLY B 1 40 ? 13.709 21.176 18.891 1.00 24.25 34 GLY B N 1
ATOM 1122 C CA . GLY B 1 40 ? 13.187 20.071 18.106 1.00 25.40 34 GLY B CA 1
ATOM 1123 C C . GLY B 1 40 ? 11.905 20.333 17.344 1.00 24.36 34 GLY B C 1
ATOM 1124 O O . GLY B 1 40 ? 11.318 19.408 16.783 1.00 23.14 34 GLY B O 1
ATOM 1125 N N . ALA B 1 41 ? 11.464 21.586 17.325 1.00 21.77 35 ALA B N 1
ATOM 1126 C CA . ALA B 1 41 ? 10.245 21.953 16.615 1.00 23.50 35 ALA B CA 1
ATOM 1127 C C . ALA B 1 41 ? 10.351 23.397 16.159 1.00 22.63 35 ALA B C 1
ATOM 1128 O O . ALA B 1 41 ? 10.884 24.244 16.875 1.00 23.79 35 ALA B O 1
ATOM 1130 N N . LEU B 1 42 ? 9.842 23.665 14.961 1.00 19.88 36 LEU B N 1
ATOM 1131 C CA . LEU B 1 42 ? 9.888 24.999 14.386 1.00 21.31 36 LEU B CA 1
ATOM 1132 C C . LEU B 1 42 ? 8.524 25.449 13.891 1.00 19.07 36 LEU B C 1
ATOM 1133 O O . LEU B 1 42 ? 7.780 24.667 13.304 1.00 18.36 36 LEU B O 1
ATOM 1138 N N . PRO B 1 43 ? 8.169 26.717 14.142 1.00 17.92 37 PRO B N 1
ATOM 1139 C CA . PRO B 1 43 ? 6.876 27.208 13.661 1.00 16.40 37 PRO B CA 1
ATOM 1140 C C . PRO B 1 43 ? 7.075 27.532 12.178 1.00 16.03 37 PRO B C 1
ATOM 1141 O O . PRO B 1 43 ? 8.088 28.117 11.803 1.00 18.45 37 PRO B O 1
ATOM 1145 N N . ILE B 1 44 ? 6.127 27.127 11.344 1.00 15.99 38 ILE B N 1
ATOM 1146 C CA . ILE B 1 44 ? 6.215 27.364 9.906 1.00 17.62 38 ILE B CA 1
ATOM 1147 C C . ILE B 1 44 ? 5.133 28.354 9.472 1.00 19.43 38 ILE B C 1
ATOM 1148 O O . ILE B 1 44 ? 3.969 28.207 9.843 1.00 19.74 38 ILE B O 1
ATOM 1153 N N . CYS B 1 45 ? 5.518 29.363 8.692 1.00 20.73 39 CYS B N 1
ATOM 1154 C CA . CYS B 1 45 ? 4.558 30.363 8.228 1.00 24.61 39 CYS B CA 1
ATOM 1155 C C . CYS B 1 45 ? 4.542 30.512 6.719 1.00 25.95 39 CYS B C 1
ATOM 1156 O O . CYS B 1 45 ? 5.541 30.262 6.046 1.00 23.93 39 CYS B O 1
ATOM 1159 N N . GLY B 1 46 ? 3.392 30.933 6.200 1.00 28.16 40 GLY B N 1
ATOM 1160 C CA . GLY B 1 46 ? 3.249 31.128 4.771 1.00 33.11 40 GLY B CA 1
ATOM 1161 C C . GLY B 1 46 ? 3.711 32.509 4.355 1.00 35.91 40 GLY B C 1
ATOM 1162 O O . GLY B 1 46 ? 4.123 33.306 5.195 1.00 35.74 40 GLY B O 1
ATOM 1163 N N . ASP B 1 47 ? 3.644 32.788 3.055 1.00 39.49 41 ASP B N 1
ATOM 1164 C CA . ASP B 1 47 ? 4.058 34.084 2.548 1.00 42.10 41 ASP B CA 1
ATOM 1165 C C . ASP B 1 47 ? 3.191 35.197 3.101 1.00 43.77 41 ASP B C 1
ATOM 1166 O O . ASP B 1 47 ? 3.562 36.371 3.061 1.00 45.05 41 ASP B O 1
ATOM 1167 N N . ASP B 1 48 ? 2.028 34.817 3.617 1.00 44.84 42 ASP B N 1
ATOM 1168 C CA . ASP B 1 48 ? 1.084 35.762 4.199 1.00 44.72 42 ASP B CA 1
ATOM 1169 C C . ASP B 1 48 ? 1.412 36.005 5.671 1.00 43.97 42 ASP B C 1
ATOM 1170 O O . ASP B 1 48 ? 0.687 36.715 6.370 1.00 43.81 42 ASP B O 1
ATOM 1175 N N . ASP B 1 49 ? 2.509 35.408 6.128 1.00 42.43 43 ASP B N 1
ATOM 1176 C CA . ASP B 1 49 ? 2.964 35.535 7.511 1.00 41.29 43 ASP B CA 1
ATOM 1177 C C . ASP B 1 49 ? 2.085 34.786 8.505 1.00 38.57 43 ASP B C 1
ATOM 1178 O O . ASP B 1 49 ? 2.351 34.802 9.703 1.00 38.86 43 ASP B O 1
ATOM 1183 N N . ARG B 1 50 ? 1.042 34.129 8.015 1.00 34.51 44 ARG B N 1
ATOM 1184 C CA . ARG B 1 50 ? 0.160 33.389 8.901 1.00 31.19 44 ARG B CA 1
ATOM 1185 C C . ARG B 1 50 ? 0.775 32.038 9.254 1.00 28.39 44 ARG B C 1
ATOM 1186 O O . ARG B 1 50 ? 1.442 31.412 8.429 1.00 27.01 44 ARG B O 1
ATOM 1188 N N . LEU B 1 51 ? 0.559 31.600 10.489 1.00 26.56 45 LEU B N 1
ATOM 1189 C CA . LEU B 1 51 ? 1.076 30.315 10.944 1.00 23.69 45 LEU B CA 1
ATOM 1190 C C . LEU B 1 51 ? 0.435 29.192 10.140 1.00 24.92 45 LEU B C 1
ATOM 1191 O O . LEU B 1 51 ? -0.783 29.167 9.959 1.00 25.03 45 LEU B O 1
ATOM 1196 N N . HIS B 1 52 ? 1.247 28.258 9.653 1.00 23.48 46 HIS B N 1
ATOM 1197 C CA . HIS B 1 52 ? 0.706 27.136 8.902 1.00 25.65 46 HIS B CA 1
ATOM 1198 C C . HIS B 1 52 ? 0.805 25.849 9.707 1.00 24.38 46 HIS B C 1
ATOM 1199 O O . HIS B 1 52 ? 0.028 24.917 9.501 1.00 26.75 46 HIS B O 1
ATOM 1206 N N . GLY B 1 53 ? 1.751 25.807 10.638 1.00 21.45 47 GLY B N 1
ATOM 1207 C CA . GLY B 1 53 ? 1.904 24.625 11.467 1.00 21.22 47 GLY B CA 1
ATOM 1208 C C . GLY B 1 53 ? 3.251 24.529 12.149 1.00 19.91 47 GLY B C 1
ATOM 1209 O O . GLY B 1 53 ? 4.040 25.472 12.128 1.00 19.14 47 GLY B O 1
ATOM 1218 N N . LEU B 1 55 ? 6.767 22.031 12.645 1.00 16.97 49 LEU B N 1
ATOM 1219 C CA . LEU B 1 55 ? 7.541 20.952 12.045 1.00 17.49 49 LEU B CA 1
ATOM 1220 C C . LEU B 1 55 ? 8.496 20.468 13.125 1.00 16.20 49 LEU B C 1
ATOM 1221 O O . LEU B 1 55 ? 9.230 21.265 13.693 1.00 17.11 49 LEU B O 1
ATOM 1226 N N . THR B 1 56 ? 8.488 19.168 13.415 1.00 19.02 50 THR B N 1
ATOM 1227 C CA . THR B 1 56 ? 9.385 18.636 14.435 1.00 18.47 50 THR B CA 1
ATOM 1228 C C . THR B 1 56 ? 10.545 17.884 13.803 1.00 17.52 50 THR B C 1
ATOM 1229 O O . THR B 1 56 ? 10.507 17.539 12.619 1.00 18.66 50 THR B O 1
ATOM 1233 N N . ASP B 1 57 ? 11.582 17.639 14.596 1.00 18.34 51 ASP B N 1
ATOM 1234 C CA . ASP B 1 57 ? 12.719 16.898 14.090 1.00 18.10 51 ASP B CA 1
ATOM 1235 C C . ASP B 1 57 ? 12.264 15.498 13.693 1.00 19.19 51 ASP B C 1
ATOM 1236 O O . ASP B 1 57 ? 12.664 14.981 12.646 1.00 18.31 51 ASP B O 1
ATOM 1241 N N . ARG B 1 58 ? 11.412 14.887 14.510 1.00 19.88 52 ARG B N 1
ATOM 1242 C CA . ARG B 1 58 ? 10.942 13.556 14.172 1.00 20.73 52 ARG B CA 1
ATOM 1243 C C . ARG B 1 58 ? 10.132 13.570 12.873 1.00 20.25 52 ARG B C 1
ATOM 1244 O O . ARG B 1 58 ? 10.200 12.623 12.097 1.00 19.06 52 ARG B O 1
ATOM 1252 N N . ASP B 1 59 ? 9.383 14.645 12.617 1.00 19.27 53 ASP B N 1
ATOM 1253 C CA . ASP B 1 59 ? 8.606 14.741 11.377 1.00 18.73 53 ASP B CA 1
ATOM 1254 C C . ASP B 1 59 ? 9.522 14.624 10.164 1.00 16.68 53 ASP B C 1
ATOM 1255 O O . ASP B 1 59 ? 9.186 13.973 9.175 1.00 18.14 53 ASP B O 1
ATOM 1260 N N . ILE B 1 60 ? 10.670 15.294 10.233 1.00 16.22 54 ILE B N 1
ATOM 1261 C CA . ILE B 1 60 ? 11.618 15.268 9.130 1.00 15.63 54 ILE B CA 1
ATOM 1262 C C . ILE B 1 60 ? 12.079 13.842 8.854 1.00 15.67 54 ILE B C 1
ATOM 1263 O O . ILE B 1 60 ? 12.168 13.423 7.704 1.00 16.11 54 ILE B O 1
ATOM 1268 N N . VAL B 1 61 ? 12.357 13.104 9.923 1.00 16.93 55 VAL B N 1
ATOM 1269 C CA . VAL B 1 61 ? 12.819 11.722 9.798 1.00 17.43 55 VAL B CA 1
ATOM 1270 C C . VAL B 1 61 ? 11.716 10.769 9.355 1.00 17.09 55 VAL B C 1
ATOM 1271 O O . VAL B 1 61 ? 11.895 10.000 8.411 1.00 18.56 55 VAL B O 1
ATOM 1275 N N . ILE B 1 62 ? 10.576 10.830 10.036 1.00 17.82 56 ILE B N 1
ATOM 1276 C CA . ILE B 1 62 ? 9.460 9.929 9.758 1.00 20.93 56 ILE B CA 1
ATOM 1277 C C . ILE B 1 62 ? 8.568 10.277 8.566 1.00 20.23 56 ILE B C 1
ATOM 1278 O O . ILE B 1 62 ? 8.257 9.407 7.745 1.00 21.68 56 ILE B O 1
ATOM 1283 N N . LYS B 1 63 ? 8.151 11.537 8.463 1.00 19.03 57 LYS B N 1
ATOM 1284 C CA . LYS B 1 63 ? 7.298 11.952 7.351 1.00 20.43 57 LYS B CA 1
ATOM 1285 C C . LYS B 1 63 ? 8.114 12.376 6.137 1.00 21.04 57 LYS B C 1
ATOM 1286 O O . LYS B 1 63 ? 7.582 12.522 5.035 1.00 22.37 57 LYS B O 1
ATOM 1292 N N . GLY B 1 64 ? 9.410 12.574 6.346 1.00 18.75 58 GLY B N 1
ATOM 1293 C CA . GLY B 1 64 ? 10.274 12.982 5.258 1.00 18.99 58 GLY B CA 1
ATOM 1294 C C . GLY B 1 64 ? 11.146 11.852 4.741 1.00 18.29 58 GLY B C 1
ATOM 1295 O O . GLY B 1 64 ? 10.797 11.197 3.760 1.00 19.81 58 GLY B O 1
ATOM 1296 N N . LEU B 1 65 ? 12.274 11.617 5.407 1.00 17.64 59 LEU B N 1
ATOM 1297 C CA . LEU B 1 65 ? 13.208 10.577 4.986 1.00 17.85 59 LEU B CA 1
ATOM 1298 C C . LEU B 1 65 ? 12.587 9.190 4.874 1.00 18.95 59 LEU B C 1
ATOM 1299 O O . LEU B 1 65 ? 12.786 8.504 3.869 1.00 19.80 59 LEU B O 1
ATOM 1304 N N . ALA B 1 66 ? 11.840 8.780 5.894 1.00 20.50 60 ALA B N 1
ATOM 1305 C CA . ALA B 1 66 ? 11.226 7.450 5.890 1.00 22.26 60 ALA B CA 1
ATOM 1306 C C . ALA B 1 66 ? 10.118 7.296 4.855 1.00 24.38 60 ALA B C 1
ATOM 1307 O O . ALA B 1 66 ? 9.728 6.172 4.521 1.00 27.75 60 ALA B O 1
ATOM 1309 N N . ALA B 1 67 ? 9.619 8.418 4.344 1.00 23.27 61 ALA B N 1
ATOM 1310 C CA . ALA B 1 67 ? 8.555 8.413 3.344 1.00 24.93 61 ALA B CA 1
ATOM 1311 C C . ALA B 1 67 ? 9.092 8.579 1.923 1.00 26.05 61 ALA B C 1
ATOM 1312 O O . ALA B 1 67 ? 8.331 8.843 0.992 1.00 28.64 61 ALA B O 1
ATOM 1314 N N . GLY B 1 68 ? 10.403 8.436 1.763 1.00 25.60 62 GLY B N 1
ATOM 1315 C CA . GLY B 1 68 ? 11.005 8.543 0.446 1.00 26.42 62 GLY B CA 1
ATOM 1316 C C . GLY B 1 68 ? 11.141 9.937 -0.137 1.00 27.01 62 GLY B C 1
ATOM 1317 O O . GLY B 1 68 ? 11.292 10.090 -1.350 1.00 27.50 62 GLY B O 1
ATOM 1318 N N . LEU B 1 69 ? 11.095 10.956 0.714 1.00 24.73 63 LEU B N 1
ATOM 1319 C CA . LEU B 1 69 ? 11.229 12.327 0.240 1.00 23.85 63 LEU B CA 1
ATOM 1320 C C . LEU B 1 69 ? 12.686 12.776 0.292 1.00 23.15 63 LEU B C 1
ATOM 1321 O O . LEU B 1 69 ? 13.480 12.257 1.080 1.00 23.24 63 LEU B O 1
ATOM 1326 N N . ASP B 1 70 ? 13.031 13.735 -0.560 1.00 20.80 64 ASP B N 1
ATOM 1327 C CA . ASP B 1 70 ? 14.382 14.286 -0.623 1.00 21.07 64 ASP B CA 1
ATOM 1328 C C . ASP B 1 70 ? 14.386 15.504 0.299 1.00 20.04 64 ASP B C 1
ATOM 1329 O O . ASP B 1 70 ? 13.644 16.458 0.067 1.00 19.41 64 ASP B O 1
ATOM 1334 N N . PRO B 1 71 ? 15.213 15.490 1.359 1.00 18.72 65 PRO B N 1
ATOM 1335 C CA . PRO B 1 71 ? 15.241 16.643 2.269 1.00 19.01 65 PRO B CA 1
ATOM 1336 C C . PRO B 1 71 ? 15.629 17.966 1.604 1.00 18.26 65 PRO B C 1
ATOM 1337 O O . PRO B 1 71 ? 15.276 19.041 2.101 1.00 17.71 65 PRO B O 1
ATOM 1341 N N . ASN B 1 72 ? 16.347 17.888 0.486 1.00 18.35 66 ASN B N 1
ATOM 1342 C CA . ASN B 1 72 ? 16.763 19.094 -0.227 1.00 19.14 66 ASN B CA 1
ATOM 1343 C C . ASN B 1 72 ? 15.673 19.649 -1.133 1.00 19.52 66 ASN B C 1
ATOM 1344 O O . ASN B 1 72 ? 15.839 20.731 -1.698 1.00 21.34 66 ASN B O 1
ATOM 1349 N N . THR B 1 73 ? 14.570 18.924 -1.295 1.00 18.54 67 THR B N 1
ATOM 1350 C CA . THR B 1 73 ? 13.485 19.420 -2.143 1.00 20.08 67 THR B CA 1
ATOM 1351 C C . THR B 1 73 ? 12.137 19.486 -1.432 1.00 18.58 67 THR B C 1
ATOM 1352 O O . THR B 1 73 ? 11.347 20.394 -1.693 1.00 19.75 67 THR B O 1
ATOM 1356 N N . ALA B 1 74 ? 11.859 18.528 -0.549 1.00 18.08 68 ALA B N 1
ATOM 1357 C CA . ALA B 1 74 ? 10.608 18.548 0.201 1.00 17.29 68 ALA B CA 1
ATOM 1358 C C . ALA B 1 74 ? 10.665 19.782 1.103 1.00 16.84 68 ALA B C 1
ATOM 1359 O O . ALA B 1 74 ? 11.735 20.144 1.601 1.00 17.13 68 ALA B O 1
ATOM 1361 N N . THR B 1 75 ? 9.518 20.415 1.320 1.00 16.68 69 THR B N 1
ATOM 1362 C CA . THR B 1 75 ? 9.464 21.633 2.123 1.00 16.86 69 THR B CA 1
ATOM 1363 C C . THR B 1 75 ? 8.840 21.501 3.504 1.00 17.36 69 THR B C 1
ATOM 1364 O O . THR B 1 75 ? 8.055 20.589 3.778 1.00 17.31 69 THR B O 1
ATOM 1368 N N . ALA B 1 76 ? 9.187 22.449 4.367 1.00 17.72 70 ALA B N 1
ATOM 1369 C CA . ALA B 1 76 ? 8.671 22.499 5.730 1.00 17.12 70 ALA B CA 1
ATOM 1370 C C . ALA B 1 76 ? 7.148 22.584 5.694 1.00 19.34 70 ALA B C 1
ATOM 1371 O O . ALA B 1 76 ? 6.459 21.894 6.446 1.00 18.78 70 ALA B O 1
ATOM 1373 N N . GLY B 1 77 ? 6.631 23.432 4.811 1.00 18.86 71 GLY B N 1
ATOM 1374 C CA . GLY B 1 77 ? 5.198 23.597 4.695 1.00 20.08 71 GLY B CA 1
ATOM 1375 C C . GLY B 1 77 ? 4.443 22.336 4.320 1.00 21.58 71 GLY B C 1
ATOM 1376 O O . GLY B 1 77 ? 3.343 22.102 4.825 1.00 21.69 71 GLY B O 1
ATOM 1377 N N . GLU B 1 78 ? 5.010 21.513 3.444 1.00 22.00 72 GLU B N 1
ATOM 1378 C CA . GLU B 1 78 ? 4.300 20.308 3.049 1.00 24.16 72 GLU B CA 1
ATOM 1379 C C . GLU B 1 78 ? 4.215 19.293 4.181 1.00 24.37 72 GLU B C 1
ATOM 1380 O O . GLU B 1 78 ? 3.271 18.513 4.236 1.00 25.55 72 GLU B O 1
ATOM 1386 N N . LEU B 1 79 ? 5.182 19.308 5.095 1.00 23.30 73 LEU B N 1
ATOM 1387 C CA . LEU B 1 79 ? 5.140 18.376 6.218 1.00 24.13 73 LEU B CA 1
ATOM 1388 C C . LEU B 1 79 ? 4.443 18.956 7.445 1.00 24.48 73 LEU B C 1
ATOM 1389 O O . LEU B 1 79 ? 3.932 18.210 8.277 1.00 26.17 73 LEU B O 1
ATOM 1394 N N . ALA B 1 80 ? 4.408 20.281 7.554 1.00 23.49 74 ALA B N 1
ATOM 1395 C CA . ALA B 1 80 ? 3.791 20.930 8.710 1.00 24.41 74 ALA B CA 1
ATOM 1396 C C . ALA B 1 80 ? 2.299 21.204 8.554 1.00 26.22 74 ALA B C 1
ATOM 1397 O O . ALA B 1 80 ? 1.616 21.531 9.527 1.00 25.81 74 ALA B O 1
ATOM 1399 N N . ARG B 1 81 ? 1.802 21.061 7.331 1.00 28.77 75 ARG B N 1
ATOM 1400 C CA . ARG B 1 81 ? 0.398 21.312 7.012 1.00 31.75 75 ARG B CA 1
ATOM 1401 C C . ARG B 1 81 ? -0.624 20.699 7.970 1.00 32.18 75 ARG B C 1
ATOM 1402 O O . ARG B 1 81 ? -1.585 21.362 8.354 1.00 34.36 75 ARG B O 1
ATOM 1404 N N . ASP B 1 82 ? -0.426 19.441 8.348 1.00 32.18 76 ASP B N 1
ATOM 1405 C CA . ASP B 1 82 ? -1.371 18.790 9.242 1.00 31.72 76 ASP B CA 1
ATOM 1406 C C . ASP B 1 82 ? -1.048 18.869 10.725 1.00 30.66 76 ASP B C 1
ATOM 1407 O O . ASP B 1 82 ? -1.534 18.056 11.517 1.00 32.14 76 ASP B O 1
ATOM 1408 N N . SER B 1 83 ? -0.233 19.843 11.112 1.00 25.92 77 SER B N 1
ATOM 1409 C CA . SER B 1 83 ? 0.143 20.004 12.512 1.00 24.55 77 SER B CA 1
ATOM 1410 C C . SER B 1 83 ? -0.097 21.440 12.938 1.00 22.44 77 SER B C 1
ATOM 1411 O O . SER B 1 83 ? 0.834 22.154 13.316 1.00 21.87 77 SER B O 1
ATOM 1414 N N . ILE B 1 84 ? -1.360 21.846 12.887 1.00 22.00 78 ILE B N 1
ATOM 1415 C CA . ILE B 1 84 ? -1.748 23.202 13.233 1.00 20.66 78 ILE B CA 1
ATOM 1416 C C . ILE B 1 84 ? -2.466 23.277 14.583 1.00 20.22 78 ILE B C 1
ATOM 1417 O O . ILE B 1 84 ? -3.472 22.608 14.818 1.00 20.01 78 ILE B O 1
ATOM 1422 N N . TYR B 1 85 ? -1.906 24.093 15.466 1.00 17.98 79 TYR B N 1
ATOM 1423 C CA . TYR B 1 85 ? -2.429 24.321 16.806 1.00 18.34 79 TYR B CA 1
ATOM 1424 C C . TYR B 1 85 ? -1.662 25.515 17.361 1.00 18.21 79 TYR B C 1
ATOM 1425 O O . TYR B 1 85 ? -0.524 25.769 16.957 1.00 19.02 79 TYR B O 1
ATOM 1434 N N . TYR B 1 86 ? -2.289 26.251 18.270 1.00 18.17 80 TYR B N 1
ATOM 1435 C CA . TYR B 1 86 ? -1.667 27.437 18.849 1.00 17.47 80 TYR B CA 1
ATOM 1436 C C . TYR B 1 86 ? -2.555 27.984 19.956 1.00 18.31 80 TYR B C 1
ATOM 1437 O O . TYR B 1 86 ? -3.649 27.473 20.198 1.00 18.75 80 TYR B O 1
ATOM 1446 N N . VAL B 1 87 ? -2.065 29.014 20.634 1.00 18.44 81 VAL B N 1
ATOM 1447 C CA . VAL B 1 87 ? -2.830 29.694 21.675 1.00 19.64 81 VAL B CA 1
ATOM 1448 C C . VAL B 1 87 ? -2.665 31.184 21.424 1.00 21.78 81 VAL B C 1
ATOM 1449 O O . VAL B 1 87 ? -1.674 31.610 20.833 1.00 22.49 81 VAL B O 1
ATOM 1453 N N . ASP B 1 88 ? -3.644 31.972 21.851 1.00 23.33 82 ASP B N 1
ATOM 1454 C CA . ASP B 1 88 ? -3.575 33.419 21.694 1.00 24.70 82 ASP B CA 1
ATOM 1455 C C . ASP B 1 88 ? -2.629 33.932 22.778 1.00 23.64 82 ASP B C 1
ATOM 1456 O O . ASP B 1 88 ? -2.388 33.248 23.771 1.00 22.02 82 ASP B O 1
ATOM 1461 N N . ALA B 1 89 ? -2.093 35.133 22.589 1.00 24.40 83 ALA B N 1
ATOM 1462 C CA . ALA B 1 89 ? -1.176 35.710 23.564 1.00 25.50 83 ALA B CA 1
ATOM 1463 C C . ALA B 1 89 ? -1.815 35.888 24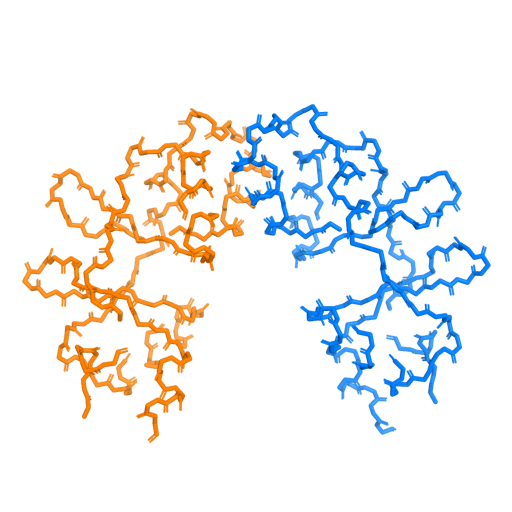.942 1.00 25.18 83 ALA B C 1
ATOM 1464 O O . ALA B 1 89 ? -1.122 35.874 25.957 1.00 26.10 83 ALA B O 1
ATOM 1466 N N . ASN B 1 90 ? -3.136 36.037 24.978 1.00 26.01 84 ASN B N 1
ATOM 1467 C CA . ASN B 1 90 ? -3.839 36.226 26.242 1.00 26.26 84 ASN B CA 1
ATOM 1468 C C . ASN B 1 90 ? -4.382 34.920 26.819 1.00 26.40 84 ASN B C 1
ATOM 1469 O O . ASN B 1 90 ? -5.159 34.933 27.774 1.00 26.88 84 ASN B O 1
ATOM 1471 N N . ALA B 1 91 ? -3.960 33.796 26.249 1.00 26.15 85 ALA B N 1
ATOM 1472 C CA . ALA B 1 91 ? -4.413 32.487 26.709 1.00 25.49 85 ALA B CA 1
ATOM 1473 C C . ALA B 1 91 ? -3.926 32.172 28.122 1.00 25.46 85 ALA B C 1
ATOM 1474 O O . ALA B 1 91 ? -2.836 32.577 28.518 1.00 26.41 85 ALA B O 1
ATOM 1476 N N . SER B 1 92 ? -4.743 31.441 28.875 1.00 24.52 86 SER B N 1
ATOM 1477 C CA . SER B 1 92 ? -4.396 31.059 30.238 1.00 24.25 86 SER B CA 1
ATOM 1478 C C . SER B 1 92 ? -3.552 29.792 30.231 1.00 23.92 86 SER B C 1
ATOM 1479 O O . SER B 1 92 ? -3.387 29.146 29.192 1.00 23.83 86 SER B O 1
ATOM 1482 N N . ILE B 1 93 ? -3.020 29.434 31.394 1.00 23.60 87 ILE B N 1
ATOM 1483 C CA . ILE B 1 93 ? -2.218 28.224 31.511 1.00 24.08 87 ILE B CA 1
ATOM 1484 C C . ILE B 1 93 ? -3.094 27.018 31.188 1.00 23.76 87 ILE B C 1
ATOM 1485 O O . ILE B 1 93 ? -2.653 26.080 30.523 1.00 22.81 87 ILE B O 1
ATOM 1490 N N . GLN B 1 94 ? -4.337 27.050 31.662 1.00 23.43 88 GLN B N 1
ATOM 1491 C CA . GLN B 1 94 ? -5.267 25.958 31.409 1.00 24.02 88 GLN B CA 1
ATOM 1492 C C . GLN B 1 94 ? -5.488 25.768 29.908 1.00 22.46 88 GLN B C 1
ATOM 1493 O O . GLN B 1 94 ? -5.539 24.639 29.420 1.00 21.97 88 GLN B O 1
ATOM 1499 N N . GLU B 1 95 ? -5.606 26.874 29.178 1.00 21.47 89 GLU B N 1
ATOM 1500 C CA . GLU B 1 95 ? -5.813 26.821 27.737 1.00 21.29 89 GLU B CA 1
ATOM 1501 C C . GLU B 1 95 ? -4.582 26.228 27.055 1.00 21.99 89 GLU B C 1
ATOM 1502 O O . GLU B 1 95 ? -4.698 25.400 26.152 1.00 20.91 89 GLU B O 1
ATOM 1512 N N . LEU B 1 97 ? -2.469 24.218 28.363 1.00 21.43 91 LEU B N 1
ATOM 1513 C CA . LEU B 1 97 ? -2.438 22.804 28.702 1.00 21.21 91 LEU B CA 1
ATOM 1514 C C . LEU B 1 97 ? -3.448 22.015 27.882 1.00 19.73 91 LEU B C 1
ATOM 1515 O O . LEU B 1 97 ? -3.191 20.873 27.504 1.00 20.47 91 LEU B O 1
ATOM 1520 N N . ASN B 1 98 ? -4.597 22.625 27.604 1.00 19.17 92 ASN B N 1
ATOM 1521 C CA . ASN B 1 98 ? -5.619 21.960 26.804 1.00 18.93 92 ASN B CA 1
ATOM 1522 C C . ASN B 1 98 ? -5.076 21.665 25.404 1.00 18.92 92 ASN B C 1
ATOM 1523 O O . ASN B 1 98 ? -5.283 20.575 24.866 1.00 19.85 92 ASN B O 1
ATOM 1528 N N . VAL B 1 99 ? -4.386 22.639 24.816 1.00 19.89 93 VAL B N 1
ATOM 1529 C CA . VAL B 1 99 ? -3.815 22.459 23.484 1.00 21.07 93 VAL B CA 1
ATOM 1530 C C . VAL B 1 99 ? -2.723 21.391 23.526 1.00 22.71 93 VAL B C 1
ATOM 1531 O O . VAL B 1 99 ? -2.682 20.495 22.682 1.00 24.13 93 VAL B O 1
ATOM 1543 N N . GLU B 1 101 ? -2.271 18.936 25.710 1.00 25.11 95 GLU B N 1
ATOM 1544 C CA . GLU B 1 101 ? -2.811 17.615 26.000 1.00 28.09 95 GLU B CA 1
ATOM 1545 C C . GLU B 1 101 ? -3.523 17.019 24.793 1.00 28.20 95 GLU B C 1
ATOM 1546 O O . GLU B 1 101 ? -3.242 15.893 24.384 1.00 28.79 95 GLU B O 1
ATOM 1548 N N . GLU B 1 102 ? -4.436 17.791 24.217 1.00 30.49 96 GLU B N 1
ATOM 1549 C CA . GLU B 1 102 ? -5.222 17.348 23.075 1.00 31.68 96 GLU B CA 1
ATOM 1550 C C . GLU B 1 102 ? -4.411 17.065 21.807 1.00 31.47 96 GLU B C 1
ATOM 1551 O O . GLU B 1 102 ? -4.746 16.159 21.047 1.00 32.90 96 GLU B O 1
ATOM 1557 N N . HIS B 1 103 ? -3.351 17.831 21.574 1.00 30.16 97 HIS B N 1
ATOM 1558 C CA . HIS B 1 103 ? -2.525 17.621 20.387 1.00 29.27 97 HIS B CA 1
ATOM 1559 C C . HIS B 1 103 ? -1.294 16.779 20.700 1.00 30.65 97 HIS B C 1
ATOM 1560 O O . HIS B 1 103 ? -0.566 16.364 19.797 1.00 31.10 97 HIS B O 1
ATOM 1567 N N . GLN B 1 104 ? -1.075 16.524 21.987 1.00 31.22 98 GLN B N 1
ATOM 1568 C CA . GLN B 1 104 ? 0.060 15.728 22.441 1.00 31.66 98 GLN B CA 1
ATOM 1569 C C . GLN B 1 104 ? 1.401 16.352 22.063 1.00 32.19 98 GLN B C 1
ATOM 1570 O O . GLN B 1 104 ? 2.252 15.698 21.451 1.00 32.66 98 GLN B O 1
ATOM 1572 N N . VAL B 1 105 ? 1.590 17.614 22.437 1.00 30.57 99 VAL B N 1
ATOM 1573 C CA . VAL B 1 105 ? 2.831 18.328 22.148 1.00 30.25 99 VAL B CA 1
ATOM 1574 C C . VAL B 1 105 ? 3.318 19.091 23.376 1.00 30.84 99 VAL B C 1
ATOM 1575 O O . VAL B 1 105 ? 2.551 19.330 24.312 1.00 30.40 99 VAL B O 1
ATOM 1579 N N . ARG B 1 106 ? 4.591 19.474 23.366 1.00 30.21 100 ARG B N 1
ATOM 1580 C CA . ARG B 1 106 ? 5.183 20.202 24.482 1.00 30.18 100 ARG B CA 1
ATOM 1581 C C . ARG B 1 106 ? 5.575 21.628 24.103 1.00 29.37 100 ARG B C 1
ATOM 1582 O O . ARG B 1 106 ? 5.962 22.419 24.963 1.00 29.93 100 ARG B O 1
ATOM 1584 N N . ARG B 1 107 ? 5.483 21.950 22.814 1.00 27.55 101 ARG B N 1
ATOM 1585 C CA . ARG B 1 107 ? 5.816 23.288 22.321 1.00 27.08 101 ARG B CA 1
ATOM 1586 C C . ARG B 1 107 ? 4.631 23.794 21.504 1.00 26.03 101 ARG B C 1
ATOM 1587 O O . ARG B 1 107 ? 4.188 23.130 20.566 1.00 26.26 101 ARG B O 1
ATOM 1595 N N . VAL B 1 108 ? 4.132 24.975 21.851 1.00 22.30 102 VAL B N 1
ATOM 1596 C CA . VAL B 1 108 ? 2.976 25.542 21.168 1.00 20.89 102 VAL B CA 1
ATOM 1597 C C . VAL B 1 108 ? 3.197 26.981 20.719 1.00 19.40 102 VAL B C 1
ATOM 1598 O O . VAL B 1 108 ? 3.623 27.830 21.505 1.00 20.95 102 VAL B O 1
ATOM 1602 N N . PRO B 1 109 ? 2.910 27.274 19.442 1.00 17.46 103 PRO B N 1
ATOM 1603 C CA . PRO B 1 109 ? 3.104 28.649 18.977 1.00 18.00 103 PRO B CA 1
ATOM 1604 C C . PRO B 1 109 ? 2.066 29.599 19.568 1.00 18.46 103 PRO B C 1
ATOM 1605 O O . PRO B 1 109 ? 0.927 29.207 19.844 1.00 19.28 103 PRO B O 1
ATOM 1609 N N . VAL B 1 110 ? 2.471 30.844 19.788 1.00 18.62 104 VAL B N 1
ATOM 1610 C CA . VAL B 1 110 ? 1.580 31.854 20.341 1.00 19.57 104 VAL B CA 1
ATOM 1611 C C . VAL B 1 110 ? 1.283 32.892 19.262 1.00 19.70 104 VAL B C 1
ATOM 1612 O O . VAL B 1 110 ? 2.196 33.410 18.618 1.00 19.98 104 VAL B O 1
ATOM 1616 N N . ILE B 1 111 ? 0.002 33.197 19.086 1.00 20.60 105 ILE B N 1
ATOM 1617 C CA . ILE B 1 111 ? -0.446 34.141 18.070 1.00 24.51 105 ILE B CA 1
ATOM 1618 C C . ILE B 1 111 ? -1.086 35.401 18.649 1.00 25.64 105 ILE B C 1
ATOM 1619 O O . ILE B 1 111 ? -1.690 35.376 19.717 1.00 25.95 105 ILE B O 1
ATOM 1624 N N . SER B 1 112 ? -0.943 36.507 17.927 1.00 27.34 106 SER B N 1
ATOM 1625 C CA . SER B 1 112 ? -1.545 37.772 18.327 1.00 29.20 106 SER B CA 1
ATOM 1626 C C . SER B 1 112 ? -1.747 38.569 17.049 1.00 29.84 106 SER B C 1
ATOM 1627 O O . SER B 1 112 ? -0.798 38.808 16.301 1.00 29.90 106 SER B O 1
ATOM 1630 N N . GLU B 1 113 ? -2.990 38.962 16.794 1.00 30.70 107 GLU B N 1
ATOM 1631 C CA . GLU B 1 113 ? -3.322 39.710 15.592 1.00 30.63 107 GLU B CA 1
ATOM 1632 C C . GLU B 1 113 ? -2.928 38.906 14.354 1.00 31.09 107 GLU B C 1
ATOM 1633 O O . GLU B 1 113 ? -2.434 39.460 13.373 1.00 32.09 107 GLU B O 1
ATOM 1635 N N . HIS B 1 114 ? -3.139 37.592 14.421 1.00 30.71 108 HIS B N 1
ATOM 1636 C CA . HIS B 1 114 ? -2.834 36.681 13.316 1.00 30.92 108 HIS B CA 1
ATOM 1637 C C . HIS B 1 114 ? -1.345 36.542 13.000 1.00 29.67 108 HIS B C 1
ATOM 1638 O O . HIS B 1 114 ? -0.976 36.108 11.908 1.00 29.75 108 HIS B O 1
ATOM 1645 N N . ARG B 1 115 ? -0.495 36.903 13.954 1.00 27.78 109 ARG B N 1
ATOM 1646 C CA . ARG B 1 115 ? 0.947 36.812 13.753 1.00 27.23 109 ARG B CA 1
ATOM 1647 C C . ARG B 1 115 ? 1.614 35.997 14.857 1.00 23.33 109 ARG B C 1
ATOM 1648 O O . ARG B 1 115 ? 1.171 36.014 16.005 1.00 22.61 109 ARG B O 1
ATOM 1656 N N . LEU B 1 116 ? 2.667 35.267 14.498 1.00 22.63 110 LEU B N 1
ATOM 1657 C CA . LEU B 1 116 ? 3.401 34.479 15.481 1.00 21.30 110 LEU B CA 1
ATOM 1658 C C . LEU B 1 116 ? 4.171 35.469 16.346 1.00 21.27 110 LEU B C 1
ATOM 1659 O O . LEU B 1 116 ? 4.975 36.248 15.831 1.00 21.16 110 LEU B O 1
ATOM 1664 N N . VAL B 1 117 ? 3.922 35.454 17.651 1.00 21.28 111 VAL B N 1
ATOM 1665 C CA . VAL B 1 117 ? 4.623 36.369 18.544 1.00 21.96 111 VAL B CA 1
ATOM 1666 C C . VAL B 1 117 ? 5.586 35.646 19.466 1.00 22.07 111 VAL B C 1
ATOM 1667 O O . VAL B 1 117 ? 6.405 36.278 20.135 1.00 23.25 111 VAL B O 1
ATOM 1671 N N . GLY B 1 118 ? 5.490 34.319 19.500 1.00 20.91 112 GLY B N 1
ATOM 1672 C CA . GLY B 1 118 ? 6.386 33.542 20.331 1.00 20.18 112 GLY B CA 1
ATOM 1673 C C . GLY B 1 118 ? 6.046 32.066 20.366 1.00 19.78 112 GLY B C 1
ATOM 1674 O O . GLY B 1 118 ? 5.152 31.601 19.659 1.00 20.25 112 GLY B O 1
ATOM 1675 N N . ILE B 1 119 ? 6.785 31.331 21.189 1.00 19.76 113 ILE B N 1
ATOM 1676 C CA . ILE B 1 119 ? 6.579 29.899 21.373 1.00 20.16 113 ILE B CA 1
ATOM 1677 C C . ILE B 1 119 ? 6.599 29.654 22.877 1.00 22.58 113 ILE B C 1
ATOM 1678 O O . ILE B 1 119 ? 7.460 30.184 23.579 1.00 22.22 113 ILE B O 1
ATOM 1683 N N . VAL B 1 120 ? 5.648 28.872 23.374 1.00 22.38 114 VAL B N 1
ATOM 1684 C CA . VAL B 1 120 ? 5.611 28.552 24.793 1.00 23.63 114 VAL B CA 1
ATOM 1685 C C . VAL B 1 120 ? 5.841 27.058 24.938 1.00 24.23 114 VAL B C 1
ATOM 1686 O O . VAL B 1 120 ? 5.347 26.267 24.143 1.00 24.01 114 VAL B O 1
ATOM 1690 N N . THR B 1 121 ? 6.616 26.675 25.946 1.00 26.64 115 THR B N 1
ATOM 1691 C CA . THR B 1 121 ? 6.915 25.271 26.170 1.00 27.02 115 THR B CA 1
ATOM 1692 C C . THR B 1 121 ? 6.386 24.808 27.519 1.00 28.03 115 THR B C 1
ATOM 1693 O O . THR B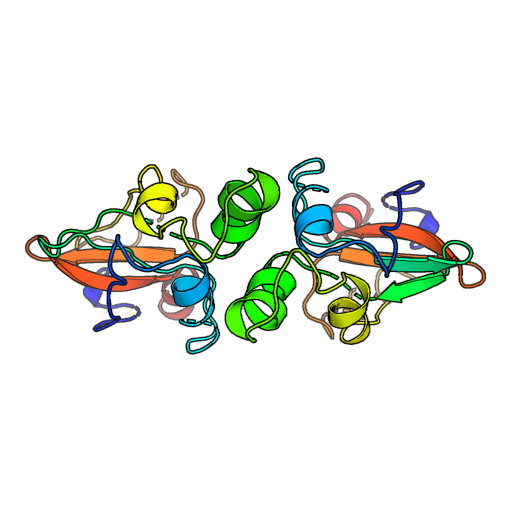 1 121 ? 6.120 25.615 28.407 1.00 27.63 115 THR B O 1
ATOM 1697 N N . GLU B 1 122 ? 6.237 23.499 27.655 1.00 29.26 116 GLU B N 1
ATOM 1698 C CA . GLU B 1 122 ? 5.750 22.902 28.889 1.00 32.90 116 GLU B CA 1
ATOM 1699 C C . GLU B 1 122 ? 6.700 23.287 30.025 1.00 33.40 116 GLU B C 1
ATOM 1700 O O . GLU B 1 122 ? 6.277 23.493 31.164 1.00 31.60 116 GLU B O 1
ATOM 1706 N N . ALA B 1 123 ? 7.986 23.391 29.695 1.00 34.15 117 ALA B N 1
ATOM 1707 C CA . ALA B 1 123 ? 9.009 23.758 30.666 1.00 34.13 117 ALA B CA 1
ATOM 1708 C C . ALA B 1 123 ? 8.801 25.191 31.136 1.00 34.88 117 ALA B C 1
ATOM 1709 O O . ALA B 1 123 ? 9.008 25.504 32.311 1.00 34.96 117 ALA B O 1
ATOM 1711 N N . ASP B 1 124 ? 8.400 26.064 30.215 1.00 33.23 118 ASP B N 1
ATOM 1712 C CA . ASP B 1 124 ? 8.151 27.457 30.558 1.00 33.64 118 ASP B CA 1
ATOM 1713 C C . ASP B 1 124 ? 7.048 27.485 31.607 1.00 33.35 118 ASP B C 1
ATOM 1714 O O . ASP B 1 124 ? 7.134 28.210 32.599 1.00 32.47 118 ASP B O 1
ATOM 1719 N N . ILE B 1 125 ? 6.010 26.687 31.379 1.00 31.22 119 ILE B N 1
ATOM 1720 C CA . ILE B 1 125 ? 4.890 26.623 32.307 1.00 31.91 119 ILE B CA 1
ATOM 1721 C C . ILE B 1 125 ? 5.340 26.105 33.668 1.00 31.60 119 ILE B C 1
ATOM 1722 O O . ILE B 1 125 ? 5.072 26.728 34.692 1.00 30.30 119 ILE B O 1
ATOM 1727 N N . ALA B 1 126 ? 6.027 24.967 33.674 1.00 33.70 120 ALA B N 1
ATOM 1728 C CA . ALA B 1 126 ? 6.507 24.368 34.917 1.00 35.87 120 ALA B CA 1
ATOM 1729 C C . ALA B 1 126 ? 7.422 25.315 35.688 1.00 38.06 120 ALA B C 1
ATOM 1730 O O . ALA B 1 126 ? 7.293 25.466 36.904 1.00 38.68 120 ALA B O 1
ATOM 1732 N N . ARG B 1 127 ? 8.340 25.956 34.973 1.00 39.90 121 ARG B N 1
ATOM 1733 C CA . ARG B 1 127 ? 9.286 26.882 35.585 1.00 42.09 121 ARG B CA 1
ATOM 1734 C C . ARG B 1 127 ? 8.592 28.091 36.205 1.00 43.19 121 ARG B C 1
ATOM 1735 O O . ARG B 1 127 ? 8.889 28.477 37.335 1.00 44.68 121 ARG B O 1
ATOM 1743 N N . HIS B 1 128 ? 7.661 28.682 35.465 1.00 43.81 122 HIS B N 1
ATOM 1744 C CA . HIS B 1 128 ? 6.948 29.862 35.936 1.00 45.21 122 HIS B CA 1
ATOM 1745 C C . HIS B 1 128 ? 5.647 29.550 36.661 1.00 46.62 122 HIS B C 1
ATOM 1746 O O . HIS B 1 128 ? 4.808 30.431 36.849 1.00 47.40 122 HIS B O 1
ATOM 1753 N N . LEU B 1 129 ? 5.482 28.299 37.073 1.00 47.59 123 LEU B N 1
ATOM 1754 C CA . LEU B 1 129 ? 4.276 27.899 37.785 1.00 49.05 123 LEU B CA 1
ATOM 1755 C C . LEU B 1 129 ? 4.525 28.038 39.284 1.00 49.66 123 LEU B C 1
ATOM 1756 O O . LEU B 1 129 ? 3.841 28.866 39.922 1.00 50.24 123 LEU B O 1
#

Organism: Mycobacterium tuberculosis (strain ATCC 25618 / H37Rv) (NCBI:txid83332)

Sequence (235 aa):
TTARDINAGVTCVGEHETLTAAAQYREHDIGALPICGDDDRLHGLTDRDIVIKGLAAGLDPNTATAGELARDSIYYVDANASIQELNVEEHQVRRVPVISEHRLVGIVTEADIARHLPTTARDINAGVTCVGEHETLTAAAQYREHDIGALPICGDDDRLHGLTDRDIVIKGLAAGLDPNTATAGELARDSIYYVDANASIQELNVEEHQVRRVPVISEHRLVGIVTEADIARHL

InterPro domains:
  IPR000644 CBS domain [PF00571] (4-55)
  IPR000644 CBS domain [PF00571] (71-124)
  IPR000644 CBS domain [PS51371] (8-65)
  IPR000644 CBS domain [PS51371] (73-131)
  IPR000644 CBS domain [SM00116] (11-59)
  IPR000644 CBS domain [SM00116] (77-124)
  IPR046342 CBS domain superfamily [G3DSA:3.10.580.10] (1-127)
  IPR046342 CBS domain superfamily [SSF54631] (1-125)
  IPR051257 Diverse Function CBS-Domain-Containing Protein [PTHR43080] (2-123)

B-factor: mean 26.78, std 8.1, range [13.63, 56.94]

Solvent-accessible surface area: 11604 Å² total

Radius of gyration: 19.87 Å; Cα contacts (8 Å, |Δi|>4): 461; chains: 2; bounding box: 36×51×45 Å

CATH classification: 3.10.580.10

Foldseek 3Di:
DFQLPQFFDDDAAEQQQFQVVVVVVCVVPAFDGFYAYPPQQTQAAGVVLCVVVDVVVPHDRRGHGRNNRGNVGDDAEERGHDPVVVVSVVVPDFKHFYDDPSHTGDMHGVVSCVVPVD/DFQLVQFFDDDAAEQQQFQVVVVVVCVVPAFDGFYAYPVQATQFAGVVLCVVVDVVVPHDRRGHGPNVSGNPGDDAEERGHDPVVCVSCVSPDFKHFYDYPRHGGGIHGVVSVVVVD

GO terms:
  GO:0001666 response to hypoxia (P, IDA)
  GO:0052553 symbiont-mediated perturbation of host immune response (P, IDA)
  GO:0005886 plasma membrane (C, HDA)